Protein AF-A0A7X6PYM9-F1 (afdb_monomer_lite)

Secondary structure (DSSP, 8-state):
-------HHHHHHHHHHTS-TTSEEEEEEE--SSS---SHHHHHHHHHHHGGGTT--SEEEEETTEEEEEEEES-HHHHHHHHHHHHHHSTTGGGEEEEEEETTEEPPSGGGT-PPPBPTTTSSBHHHHHHTT-S-HHHHHHHHHHHHHHHHHT-HHHHHHHHHHHHHT-SS-TTS-BTTB-TT-SS--HHHHHHHHHHHHHHHHHGGGS-TTS-HHHHHHHHHHHHHHHHHHHHHHHTT--SSHHHHHHHHHHHHHHHH-TTS-HHHHHHHHHGGGGGGTTS---SHHHHHHHHH---HHHHHHHTTTHHHHTT-

Foldseek 3Di:
DPDPPDDPVVVVVVVLVVDALQWKKKKKAFQQDDQQQQALLRLLLVLVVCVVVLVDFPDWAADSSGIMTMHTDPDQVVQVVVLVCCLVPPLSSVRMDIWMDHSNHTDDPVVVVDDARAPLQPRHHNVVCVVVVVDDSVRSNVSSVVSLVVVQVVAVLSVLLSVQSNLQCDPPPCQPEHNHDRRVDPQDHPSLSSSLSVVCSVLLRCLLVQDLVDDLVVLLVVLVVSLVVSQVSSCVSSVRDDDQSLVSVLSSLQSSLCNNCVPDDQLVSLLSNLVVVVVVLPDDCPDPQSVCCVVPVRNPSSVCSNRSVVVVVVVD

Structure (mmCIF, N/CA/C/O backbone):
data_AF-A0A7X6PYM9-F1
#
_entry.id   AF-A0A7X6PYM9-F1
#
loop_
_atom_site.group_PDB
_atom_site.id
_atom_site.type_symbol
_atom_site.label_atom_id
_atom_site.label_alt_id
_atom_site.label_comp_id
_atom_site.label_asym_id
_atom_site.label_entity_id
_atom_site.label_seq_id
_atom_site.pdbx_PDB_ins_code
_atom_site.Cartn_x
_atom_site.Cartn_y
_atom_site.Cartn_z
_atom_site.occupancy
_atom_site.B_iso_o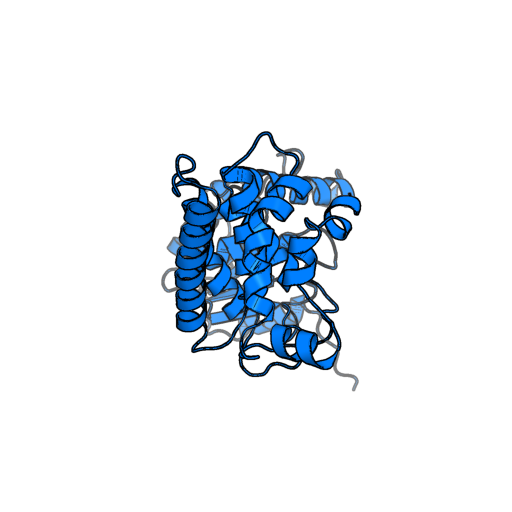r_equiv
_atom_site.auth_seq_id
_atom_site.auth_comp_id
_atom_site.auth_asym_id
_atom_site.auth_atom_id
_atom_site.pdbx_PDB_model_num
ATOM 1 N N . MET A 1 1 ? 34.180 -27.258 -10.290 1.00 35.69 1 MET A N 1
ATOM 2 C CA . MET A 1 1 ? 34.202 -25.857 -10.762 1.00 35.69 1 MET A CA 1
ATOM 3 C C . MET A 1 1 ? 33.189 -25.085 -9.935 1.00 35.69 1 MET A C 1
ATOM 5 O O . MET A 1 1 ? 32.054 -25.542 -9.889 1.00 35.69 1 MET A O 1
ATOM 9 N N . PRO A 1 2 ? 33.560 -24.006 -9.231 1.00 37.78 2 PRO A N 1
ATOM 10 C CA . PRO A 1 2 ? 32.578 -23.208 -8.512 1.00 37.78 2 PRO A CA 1
ATOM 11 C C . PRO A 1 2 ? 31.703 -22.499 -9.548 1.00 37.78 2 PRO A C 1
ATOM 13 O O . PRO A 1 2 ? 32.201 -21.732 -10.373 1.00 37.78 2 PRO A O 1
ATOM 16 N N . THR A 1 3 ? 30.413 -22.822 -9.559 1.00 40.94 3 THR A N 1
ATOM 17 C CA . THR A 1 3 ? 29.397 -22.188 -10.399 1.00 40.94 3 THR A CA 1
ATOM 18 C C . THR A 1 3 ? 29.446 -20.691 -10.122 1.00 40.94 3 THR A C 1
ATOM 20 O O . THR A 1 3 ? 29.180 -20.258 -9.003 1.00 40.94 3 THR A O 1
ATOM 23 N N . LYS A 1 4 ? 29.866 -19.898 -11.111 1.00 46.66 4 LYS A N 1
ATOM 24 C CA . LYS A 1 4 ? 29.944 -18.440 -11.001 1.00 46.66 4 LYS A CA 1
ATOM 25 C C . LYS A 1 4 ? 28.540 -17.943 -10.645 1.00 46.66 4 LYS A C 1
ATOM 27 O O . LYS A 1 4 ? 27.626 -18.068 -11.455 1.00 46.66 4 LYS A O 1
ATOM 32 N N . LEU A 1 5 ? 28.348 -17.493 -9.404 1.00 52.47 5 LEU A N 1
ATOM 33 C CA . LEU A 1 5 ? 27.055 -17.020 -8.923 1.00 52.47 5 LEU A CA 1
ATOM 34 C C . LEU A 1 5 ? 26.682 -15.799 -9.772 1.00 52.47 5 LEU A C 1
ATOM 36 O O . LEU A 1 5 ? 27.332 -14.761 -9.672 1.00 52.47 5 LEU A O 1
ATOM 40 N N . LEU A 1 6 ? 25.698 -15.950 -10.659 1.00 63.41 6 LEU A N 1
ATOM 41 C CA . LEU A 1 6 ? 25.228 -14.855 -11.504 1.00 63.41 6 LEU A CA 1
ATOM 42 C C . LEU A 1 6 ? 24.732 -13.708 -10.620 1.00 63.41 6 LEU A C 1
ATOM 44 O O . LEU A 1 6 ? 23.990 -13.935 -9.654 1.00 63.41 6 LEU A O 1
ATOM 48 N N . SER A 1 7 ? 25.107 -12.482 -10.972 1.00 76.00 7 SER A N 1
ATOM 49 C CA . SER A 1 7 ? 24.537 -11.276 -10.377 1.00 76.00 7 SER A CA 1
ATOM 50 C C . SER A 1 7 ? 23.022 -11.235 -10.604 1.00 76.00 7 SER A C 1
ATOM 52 O O . SER A 1 7 ? 22.498 -11.807 -11.561 1.00 76.00 7 SER A O 1
ATOM 54 N N . LEU A 1 8 ? 22.286 -10.526 -9.745 1.00 73.88 8 LEU A N 1
ATOM 55 C CA . LEU A 1 8 ? 20.832 -10.379 -9.898 1.00 73.88 8 LEU A CA 1
ATOM 56 C C . LEU A 1 8 ? 20.446 -9.755 -11.252 1.00 73.88 8 LEU A C 1
ATOM 58 O O . LEU A 1 8 ? 19.424 -10.122 -11.826 1.00 73.88 8 LEU A O 1
ATOM 62 N N . LYS A 1 9 ? 21.295 -8.872 -11.797 1.00 74.19 9 LYS A N 1
ATOM 63 C CA . LYS A 1 9 ? 21.109 -8.282 -13.131 1.00 74.19 9 LYS A CA 1
ATOM 64 C C . LYS A 1 9 ? 21.270 -9.311 -14.246 1.00 74.19 9 LYS A C 1
ATOM 66 O O . LYS A 1 9 ? 20.467 -9.321 -15.170 1.00 74.19 9 LYS A O 1
ATOM 71 N N . GLU A 1 10 ? 22.269 -10.188 -14.152 1.00 79.69 10 GLU A N 1
ATOM 72 C CA . GLU A 1 10 ? 22.442 -11.285 -15.112 1.00 79.69 10 GLU A CA 1
ATOM 73 C C . GLU A 1 10 ? 21.284 -12.281 -15.022 1.00 79.69 10 GLU A C 1
ATOM 75 O O . GLU A 1 10 ? 20.780 -12.714 -16.052 1.00 79.69 10 GLU A O 1
ATOM 80 N N . LYS A 1 11 ? 20.803 -12.601 -13.812 1.00 79.69 11 LYS A N 1
ATOM 81 C CA . LYS A 1 11 ? 19.614 -13.453 -13.636 1.00 79.69 11 LYS A CA 1
ATOM 82 C C . LYS A 1 11 ? 18.382 -12.846 -14.306 1.00 79.69 11 LYS A C 1
ATOM 84 O O . LYS A 1 11 ? 17.695 -13.559 -15.028 1.00 79.69 11 LYS A O 1
ATOM 89 N N . LEU A 1 12 ? 18.135 -11.547 -14.111 1.00 78.56 12 LEU A N 1
ATOM 90 C CA . LEU A 1 12 ? 17.045 -10.844 -14.790 1.00 78.56 12 LEU A CA 1
ATOM 91 C C . LEU A 1 12 ? 17.237 -10.861 -16.313 1.00 78.56 12 LEU A C 1
ATOM 93 O O . LEU A 1 12 ? 16.299 -11.166 -17.035 1.00 78.56 12 LEU A O 1
ATOM 97 N N . PHE A 1 13 ? 18.454 -10.623 -16.807 1.00 81.56 13 PHE A N 1
ATOM 98 C CA . PHE A 1 13 ? 18.761 -10.705 -18.237 1.00 81.56 13 PHE A CA 1
ATOM 99 C C . PHE A 1 13 ? 18.448 -12.089 -18.825 1.00 81.56 13 PHE A C 1
ATOM 101 O O . PHE A 1 13 ? 17.700 -12.186 -19.794 1.00 81.56 13 PHE A O 1
ATOM 108 N N . PHE A 1 14 ? 18.960 -13.168 -18.223 1.00 82.25 14 PHE A N 1
ATOM 109 C CA . PHE A 1 14 ? 18.671 -14.531 -18.684 1.00 82.25 14 PHE A CA 1
ATOM 110 C C . PHE A 1 14 ? 17.188 -14.871 -18.581 1.00 82.25 14 PHE A C 1
ATOM 112 O O . PHE A 1 14 ? 16.666 -15.606 -19.415 1.00 82.25 14 PHE A O 1
ATOM 119 N N . LYS A 1 15 ? 16.497 -14.316 -17.585 1.00 82.50 15 LYS A N 1
ATOM 120 C CA . LYS A 1 15 ? 15.058 -14.480 -17.446 1.00 82.50 15 LYS A CA 1
ATOM 121 C C . LYS A 1 15 ? 14.303 -13.826 -18.602 1.00 82.50 15 LYS A C 1
ATOM 123 O O . LYS A 1 15 ? 13.438 -14.472 -19.176 1.00 82.50 15 LYS A O 1
ATOM 128 N N . ILE A 1 16 ? 14.669 -12.609 -18.997 1.00 80.81 16 ILE A N 1
ATOM 129 C CA . ILE A 1 16 ? 14.093 -11.931 -20.172 1.00 80.81 16 ILE A CA 1
ATOM 130 C C . ILE A 1 16 ? 14.329 -12.762 -21.436 1.00 80.81 16 ILE A C 1
ATOM 132 O O . ILE A 1 16 ? 13.402 -12.991 -22.201 1.00 80.81 16 ILE A O 1
ATOM 136 N N . GLN A 1 17 ? 15.545 -13.286 -21.606 1.00 81.25 17 GLN A N 1
ATOM 137 C CA . GLN A 1 17 ? 15.910 -14.149 -22.736 1.00 81.25 17 GLN A CA 1
ATOM 138 C C . GLN A 1 17 ? 15.198 -15.515 -22.729 1.00 81.25 17 GLN A C 1
ATOM 140 O O . GLN A 1 17 ? 15.204 -16.205 -23.742 1.00 81.25 17 GLN A O 1
ATOM 145 N N . SER A 1 18 ? 14.603 -15.933 -21.604 1.00 84.62 18 SER A N 1
ATOM 146 C CA . SER A 1 18 ? 13.845 -17.191 -21.531 1.00 84.62 18 SER A CA 1
ATOM 147 C C . SER A 1 18 ? 12.441 -17.093 -22.135 1.00 84.62 18 SER A C 1
ATOM 149 O O . SER A 1 18 ? 11.823 -18.124 -22.398 1.00 84.62 18 SER A O 1
ATOM 151 N N . TYR A 1 19 ? 11.940 -15.876 -22.363 1.00 83.38 19 TYR A N 1
ATOM 152 C CA . TYR A 1 19 ? 10.666 -15.659 -23.036 1.00 83.38 19 TYR A CA 1
ATOM 153 C C . TYR A 1 19 ? 10.827 -15.794 -24.562 1.00 83.38 19 TYR A C 1
ATOM 155 O O . TYR A 1 19 ? 11.873 -15.428 -25.102 1.00 83.38 19 TYR A O 1
ATOM 163 N N . PRO A 1 20 ? 9.811 -16.309 -25.278 1.00 79.75 20 PRO A N 1
ATOM 164 C CA . PRO A 1 20 ? 9.863 -16.478 -26.728 1.00 79.75 20 PRO A CA 1
ATOM 165 C C . PRO A 1 20 ? 10.208 -15.188 -27.491 1.00 79.75 20 PRO A C 1
ATOM 167 O O . PRO A 1 20 ? 9.578 -14.151 -27.294 1.00 79.75 20 PRO A O 1
ATOM 170 N N . GLU A 1 21 ? 11.143 -15.270 -28.445 1.00 76.06 21 GLU A N 1
ATOM 171 C CA . GLU A 1 21 ? 11.565 -14.133 -29.285 1.00 76.06 21 GLU A CA 1
ATOM 172 C C . GLU A 1 21 ? 10.451 -13.549 -30.166 1.00 76.06 21 GLU A C 1
ATOM 174 O O . GLU A 1 21 ? 10.642 -12.518 -30.794 1.00 76.06 21 GLU A O 1
ATOM 179 N N . ASN A 1 22 ? 9.295 -14.193 -30.285 1.00 79.06 22 ASN A N 1
ATOM 180 C CA . ASN A 1 22 ? 8.159 -13.667 -31.042 1.00 79.06 22 ASN A CA 1
ATOM 181 C C . ASN A 1 22 ? 7.153 -12.901 -30.172 1.00 79.06 22 ASN A C 1
ATOM 183 O O . ASN A 1 22 ? 6.168 -12.402 -30.712 1.00 79.06 22 ASN A O 1
ATOM 187 N N . GLN A 1 23 ? 7.380 -12.818 -28.860 1.00 84.56 23 GLN A N 1
ATOM 188 C CA . GLN A 1 23 ? 6.499 -12.133 -27.922 1.00 84.56 23 GLN A CA 1
ATOM 189 C C . GLN A 1 23 ? 7.069 -10.778 -27.504 1.00 84.56 23 GLN A C 1
ATOM 191 O O . GLN A 1 23 ? 8.286 -10.577 -27.448 1.00 84.56 23 GLN A O 1
ATOM 196 N N . ALA A 1 24 ? 6.168 -9.848 -27.200 1.00 92.38 24 ALA A N 1
ATOM 197 C CA . ALA A 1 24 ? 6.526 -8.572 -26.616 1.00 92.38 24 ALA A CA 1
ATOM 198 C C . ALA A 1 24 ? 6.428 -8.637 -25.090 1.00 92.38 24 ALA A C 1
ATOM 200 O O . ALA A 1 24 ? 5.547 -9.289 -24.524 1.00 92.38 24 ALA A O 1
ATOM 201 N N . LEU A 1 25 ? 7.359 -7.964 -24.420 1.00 94.44 25 LEU A N 1
ATOM 202 C CA . LEU A 1 25 ? 7.499 -8.002 -22.966 1.00 94.44 25 LEU A CA 1
ATOM 203 C C . LEU A 1 25 ? 7.508 -6.590 -22.417 1.00 94.44 25 LEU A C 1
ATOM 205 O O . LEU A 1 25 ? 8.290 -5.762 -22.873 1.00 94.44 25 LEU A O 1
ATOM 209 N N . LEU A 1 26 ? 6.705 -6.343 -21.393 1.00 95.19 26 LEU A N 1
ATOM 210 C CA . LEU A 1 26 ? 6.807 -5.172 -20.541 1.00 95.19 26 LEU A CA 1
ATOM 211 C C . LEU A 1 26 ? 7.512 -5.566 -19.246 1.00 95.19 26 LEU A C 1
ATOM 213 O O . LEU A 1 26 ? 7.163 -6.557 -18.603 1.00 95.19 26 LEU A O 1
ATOM 217 N N . ILE A 1 27 ? 8.488 -4.762 -18.849 1.00 94.38 27 ILE A N 1
ATOM 218 C CA . ILE A 1 27 ? 9.227 -4.919 -17.604 1.00 94.38 27 ILE A CA 1
ATOM 219 C C . ILE A 1 27 ? 9.138 -3.610 -16.853 1.00 94.38 27 ILE A C 1
ATOM 221 O O . ILE A 1 27 ? 9.451 -2.551 -17.389 1.00 94.38 27 ILE A O 1
ATOM 225 N N . VAL A 1 28 ? 8.733 -3.691 -15.595 1.00 95.62 28 VAL A N 1
ATOM 226 C CA . VAL A 1 28 ? 8.708 -2.546 -14.697 1.00 95.62 28 VAL A CA 1
ATOM 227 C C . VAL A 1 28 ? 9.612 -2.807 -13.504 1.00 95.62 28 VAL A C 1
ATOM 229 O O . VAL A 1 28 ? 9.556 -3.865 -12.876 1.00 95.62 28 VAL A O 1
ATOM 232 N N . SER A 1 29 ? 10.436 -1.823 -13.166 1.00 94.69 29 SER A N 1
ATOM 233 C CA . SER A 1 29 ? 11.204 -1.805 -11.925 1.00 94.69 29 SER A CA 1
ATOM 234 C C . SER A 1 29 ? 11.186 -0.416 -11.299 1.00 94.69 29 SER A C 1
ATOM 236 O O . SER A 1 29 ? 10.832 0.573 -11.941 1.00 94.69 29 SER A O 1
ATOM 238 N N . VAL A 1 30 ? 11.545 -0.324 -10.021 1.00 94.94 30 VAL A N 1
ATOM 239 C CA . VAL A 1 30 ? 11.599 0.962 -9.318 1.00 94.94 30 VAL A CA 1
ATOM 240 C C . VAL A 1 30 ? 13.010 1.529 -9.378 1.00 94.94 30 VAL A C 1
ATOM 242 O O . VAL A 1 30 ? 13.988 0.899 -8.961 1.00 94.94 30 VAL A O 1
ATOM 245 N N . ASN A 1 31 ? 13.125 2.772 -9.835 1.00 90.62 31 ASN A N 1
ATOM 246 C CA . ASN A 1 31 ? 14.382 3.503 -9.915 1.00 90.62 31 ASN A CA 1
ATOM 247 C C . ASN A 1 31 ? 14.775 4.114 -8.555 1.00 90.62 31 ASN A C 1
ATOM 249 O O . ASN A 1 31 ? 15.039 5.311 -8.435 1.00 90.62 31 ASN A O 1
ATOM 253 N N . TYR A 1 32 ? 14.789 3.289 -7.506 1.00 91.75 32 TYR A N 1
ATOM 254 C CA . TYR A 1 32 ? 15.233 3.704 -6.178 1.00 91.75 32 TYR A CA 1
ATOM 255 C C . TYR A 1 32 ? 16.767 3.869 -6.161 1.00 91.75 32 TYR A C 1
ATOM 257 O O . TYR A 1 32 ? 17.476 3.021 -6.724 1.00 91.75 32 TYR A O 1
ATOM 265 N N . PRO A 1 33 ? 17.314 4.940 -5.552 1.00 86.38 33 PRO A N 1
ATOM 266 C CA . PRO A 1 33 ? 18.757 5.144 -5.493 1.00 86.38 33 PRO A CA 1
ATOM 267 C C . PRO A 1 33 ? 19.442 4.088 -4.611 1.00 86.38 33 PRO A C 1
ATOM 269 O O . PRO A 1 33 ? 18.924 3.692 -3.571 1.00 86.38 33 PRO A O 1
ATOM 272 N N . GLY A 1 34 ? 20.670 3.699 -4.967 1.00 82.38 34 GLY A N 1
ATOM 273 C CA . GLY A 1 34 ? 21.519 2.822 -4.145 1.00 82.38 34 GLY A CA 1
ATOM 274 C C . GLY A 1 34 ? 21.432 1.333 -4.482 1.00 82.38 34 GLY A C 1
ATOM 275 O O . GLY A 1 34 ? 20.851 0.936 -5.491 1.00 82.38 34 GLY A O 1
ATOM 276 N N . ALA A 1 35 ? 22.092 0.518 -3.651 1.00 78.69 35 ALA A N 1
ATOM 277 C CA . ALA A 1 35 ? 22.236 -0.924 -3.864 1.00 78.69 35 ALA A CA 1
ATOM 278 C C . ALA A 1 35 ? 21.071 -1.744 -3.288 1.00 78.69 35 ALA A C 1
ATOM 280 O O . ALA A 1 35 ? 20.687 -2.735 -3.895 1.00 78.69 35 ALA A O 1
ATOM 281 N N . GLN A 1 36 ? 20.497 -1.321 -2.155 1.00 85.19 36 GLN A N 1
ATOM 282 C CA . GLN A 1 36 ? 19.347 -1.972 -1.525 1.00 85.19 36 GLN A CA 1
ATOM 283 C C . GLN A 1 36 ? 18.067 -1.242 -1.926 1.00 85.19 36 GLN A C 1
ATOM 285 O O . GLN A 1 36 ? 17.624 -0.293 -1.272 1.00 85.19 36 GLN A O 1
ATOM 290 N N . LYS A 1 37 ? 17.501 -1.662 -3.052 1.00 91.19 37 LYS A N 1
ATOM 291 C CA . LYS A 1 37 ? 16.346 -0.998 -3.654 1.00 91.19 37 LYS A CA 1
ATOM 292 C C . LYS A 1 37 ? 15.009 -1.521 -3.150 1.00 91.19 37 LYS A C 1
ATOM 294 O O . LYS A 1 37 ? 14.012 -0.866 -3.403 1.00 91.19 37 LYS A O 1
ATOM 299 N N . LEU A 1 38 ? 14.982 -2.654 -2.445 1.00 93.44 38 LEU A N 1
ATOM 300 C CA . LEU A 1 38 ? 13.774 -3.178 -1.809 1.00 93.44 38 LEU A CA 1
ATOM 301 C C . LEU A 1 38 ? 13.589 -2.570 -0.419 1.00 93.44 38 LEU A C 1
ATOM 303 O O . LEU A 1 38 ? 14.343 -2.852 0.510 1.00 93.44 38 LEU A O 1
ATOM 307 N N . ASN A 1 39 ? 12.573 -1.727 -0.307 1.00 94.25 39 ASN A N 1
ATOM 308 C CA . ASN A 1 39 ? 12.110 -1.078 0.917 1.00 94.25 39 ASN A CA 1
ATOM 309 C C . ASN A 1 39 ? 10.640 -0.649 0.748 1.00 94.25 39 ASN A C 1
ATOM 311 O O . ASN A 1 39 ? 10.107 -0.695 -0.364 1.00 94.25 39 ASN A O 1
ATOM 315 N N . GLY A 1 40 ? 9.996 -0.183 1.818 1.00 96.00 40 GLY A N 1
ATOM 316 C CA . GLY A 1 40 ? 8.584 0.207 1.777 1.00 96.00 40 GLY A CA 1
ATOM 317 C C . GLY A 1 40 ? 8.239 1.306 0.768 1.00 96.00 40 GLY A C 1
ATOM 318 O O . GLY A 1 40 ? 7.214 1.207 0.099 1.00 96.00 40 GLY A O 1
ATOM 319 N N . LEU A 1 41 ? 9.122 2.288 0.546 1.00 97.00 41 LEU A N 1
ATOM 320 C CA . LEU A 1 41 ? 8.894 3.341 -0.455 1.00 97.00 41 LEU A CA 1
ATOM 321 C C . LEU A 1 41 ? 8.895 2.766 -1.872 1.00 97.00 41 LEU A C 1
ATOM 323 O O . LEU A 1 41 ? 8.010 3.066 -2.670 1.00 97.00 41 LEU A O 1
ATOM 327 N N . SER A 1 42 ? 9.878 1.917 -2.179 1.00 97.06 42 SER A N 1
ATOM 328 C CA . SER A 1 42 ? 9.945 1.245 -3.477 1.00 97.06 42 SER A CA 1
ATOM 329 C C . SER A 1 42 ? 8.753 0.312 -3.694 1.00 97.06 42 SER A C 1
ATOM 331 O O . SER A 1 42 ? 8.178 0.294 -4.779 1.00 97.06 42 SER A O 1
ATOM 333 N N . LEU A 1 43 ? 8.332 -0.412 -2.651 1.00 97.88 43 LEU A N 1
ATOM 334 C CA . LEU A 1 43 ? 7.181 -1.300 -2.710 1.00 97.88 43 LEU A CA 1
ATOM 335 C C . LEU A 1 43 ? 5.903 -0.506 -2.968 1.00 97.88 43 LEU A C 1
ATOM 337 O O . LEU A 1 43 ? 5.100 -0.928 -3.789 1.00 97.88 43 LEU A O 1
ATOM 341 N N . PHE A 1 44 ? 5.745 0.657 -2.335 1.00 98.38 44 PHE A N 1
ATOM 342 C CA . PHE A 1 44 ? 4.595 1.531 -2.545 1.00 98.38 44 PHE A CA 1
ATOM 343 C C . PHE A 1 44 ? 4.542 2.108 -3.964 1.00 98.38 44 PHE A C 1
ATOM 345 O O . PHE A 1 44 ? 3.495 2.068 -4.605 1.00 98.38 44 PHE A O 1
ATOM 352 N N . VAL A 1 45 ? 5.673 2.576 -4.501 1.00 98.25 45 VAL A N 1
ATOM 353 C CA . VAL A 1 45 ? 5.747 3.044 -5.897 1.00 98.25 45 VAL A CA 1
ATOM 354 C C . VAL A 1 45 ? 5.387 1.924 -6.876 1.00 98.25 45 VAL A C 1
ATOM 356 O O . VAL A 1 45 ? 4.645 2.150 -7.831 1.00 98.25 45 VAL A O 1
ATOM 359 N N . PHE A 1 46 ? 5.880 0.709 -6.631 1.00 98.31 46 PHE A N 1
ATOM 360 C CA . PHE A 1 46 ? 5.548 -0.454 -7.449 1.00 98.31 46 PHE A CA 1
ATOM 361 C C . PHE A 1 46 ? 4.080 -0.868 -7.317 1.00 98.31 46 PHE A C 1
ATOM 363 O O . PHE A 1 46 ? 3.430 -1.131 -8.323 1.00 98.31 46 PHE A O 1
ATOM 370 N N . TYR A 1 47 ? 3.544 -0.873 -6.096 1.00 98.25 47 TYR A N 1
ATOM 371 C CA . TYR A 1 47 ? 2.133 -1.117 -5.797 1.00 98.25 47 TYR A CA 1
ATOM 372 C C . TYR A 1 47 ? 1.222 -0.180 -6.599 1.00 98.25 47 TYR A C 1
ATOM 374 O O . TYR A 1 47 ? 0.300 -0.654 -7.260 1.00 98.25 47 TYR A O 1
ATOM 382 N N . GLU A 1 48 ? 1.524 1.122 -6.629 1.00 97.75 48 GLU A N 1
ATOM 383 C CA . GLU A 1 48 ? 0.743 2.091 -7.407 1.00 97.75 48 GLU A CA 1
ATOM 384 C C . GLU A 1 48 ? 0.765 1.787 -8.912 1.00 97.75 48 GLU A C 1
ATOM 386 O O . GLU A 1 48 ? -0.237 1.985 -9.598 1.00 97.75 48 GLU A O 1
ATOM 391 N N . TYR A 1 49 ? 1.872 1.247 -9.429 1.00 97.56 49 TYR A N 1
ATOM 392 C CA . TYR A 1 49 ? 1.933 0.791 -10.815 1.00 97.56 49 TYR A CA 1
ATOM 393 C C . TYR A 1 49 ? 1.144 -0.503 -11.051 1.00 97.56 49 TYR A C 1
ATOM 395 O O . TYR A 1 49 ? 0.420 -0.598 -12.040 1.00 97.56 49 TYR A O 1
ATOM 403 N N . LEU A 1 50 ? 1.229 -1.489 -10.150 1.00 97.38 50 LEU A N 1
ATOM 404 C CA . LEU A 1 50 ? 0.530 -2.776 -10.289 1.00 97.38 50 LEU A CA 1
ATOM 405 C C . LEU A 1 50 ? -0.989 -2.623 -10.440 1.00 97.38 50 LEU A C 1
ATOM 407 O O . LEU A 1 50 ? -1.613 -3.425 -11.138 1.00 97.38 50 LEU A O 1
ATOM 411 N N . LYS A 1 51 ? -1.573 -1.576 -9.849 1.00 95.56 51 LYS A N 1
ATOM 412 C CA . LYS A 1 51 ? -2.995 -1.234 -9.993 1.00 95.56 51 LYS A CA 1
ATOM 413 C C . LYS A 1 51 ? -3.426 -1.054 -11.449 1.00 95.56 51 LYS A C 1
ATOM 415 O O . LYS A 1 51 ? -4.540 -1.423 -11.801 1.00 95.56 51 LYS A O 1
ATOM 420 N N . THR A 1 52 ? -2.542 -0.545 -12.312 1.00 93.06 52 THR A N 1
ATOM 421 C CA . THR A 1 52 ? -2.833 -0.368 -13.751 1.00 93.06 52 THR A CA 1
ATOM 422 C C . THR A 1 52 ? -3.092 -1.688 -14.476 1.00 93.06 52 THR A C 1
ATOM 424 O O . THR A 1 52 ? -3.770 -1.705 -15.499 1.00 93.06 52 THR A O 1
ATOM 427 N N . PHE A 1 53 ? -2.609 -2.798 -13.914 1.00 91.56 53 PHE A N 1
ATOM 428 C CA . PHE A 1 53 ? -2.794 -4.147 -14.434 1.00 91.56 53 PHE A CA 1
ATOM 429 C C . PHE A 1 53 ? -3.703 -5.007 -13.553 1.00 91.56 53 PHE A C 1
ATOM 431 O O . PHE A 1 53 ? -3.709 -6.224 -13.729 1.00 91.56 53 PHE A O 1
ATOM 438 N N . ASP A 1 54 ? -4.441 -4.431 -12.593 1.00 93.81 54 ASP A N 1
ATOM 439 C CA . ASP A 1 54 ? -5.242 -5.205 -11.624 1.00 93.81 54 ASP A CA 1
ATOM 440 C C . ASP A 1 54 ? -4.393 -6.307 -10.948 1.00 93.81 54 ASP A C 1
ATOM 442 O O . ASP A 1 54 ? -4.811 -7.452 -10.776 1.00 93.81 54 ASP A O 1
ATOM 446 N N . PHE A 1 55 ? -3.128 -5.976 -10.650 1.00 94.06 55 PHE A N 1
ATOM 447 C CA . PHE A 1 55 ? -2.127 -6.884 -10.077 1.00 94.06 55 PHE A CA 1
ATOM 448 C C . PHE A 1 55 ? -1.808 -8.130 -10.931 1.00 94.06 55 PHE A C 1
ATOM 450 O O . PHE A 1 55 ? -1.130 -9.043 -10.459 1.00 94.06 55 PHE A O 1
ATOM 457 N N . LYS A 1 56 ? -2.242 -8.171 -12.198 1.00 92.69 56 LYS A N 1
ATOM 458 C CA . LYS A 1 56 ? -1.998 -9.273 -13.141 1.00 92.69 56 LYS A CA 1
ATOM 459 C C . LYS A 1 56 ? -0.709 -9.043 -13.923 1.00 92.69 56 LYS A C 1
ATOM 461 O O . LYS A 1 56 ? -0.724 -8.532 -15.047 1.00 92.69 56 LYS A O 1
ATOM 466 N N . MET A 1 57 ? 0.396 -9.470 -13.332 1.00 94.25 57 MET A N 1
ATOM 467 C CA . MET A 1 57 ? 1.683 -9.647 -14.007 1.00 94.25 57 MET A CA 1
ATOM 468 C C . MET A 1 57 ? 1.938 -11.142 -14.213 1.00 94.25 57 MET A C 1
ATOM 470 O O . MET A 1 57 ? 1.499 -11.947 -13.393 1.00 94.25 57 MET A O 1
ATOM 474 N N . ASP A 1 58 ? 2.648 -11.509 -15.277 1.00 93.81 58 ASP A N 1
ATOM 475 C CA . ASP A 1 58 ? 3.065 -12.901 -15.493 1.00 93.81 58 ASP A CA 1
ATOM 476 C C . ASP A 1 58 ? 4.085 -13.332 -14.435 1.00 93.81 58 ASP A C 1
ATOM 478 O O . ASP A 1 58 ? 4.099 -14.480 -13.995 1.00 93.81 58 ASP A O 1
ATOM 482 N N . GLU A 1 59 ? 4.902 -12.385 -13.968 1.00 93.38 59 GLU A N 1
ATOM 483 C CA . GLU A 1 59 ? 5.838 -12.625 -12.881 1.00 93.38 59 GLU A CA 1
ATOM 484 C C . GLU A 1 59 ? 6.098 -11.370 -12.057 1.00 93.38 59 GLU A C 1
ATOM 486 O O . GLU A 1 59 ? 6.233 -10.265 -12.587 1.00 93.38 59 GLU A O 1
ATOM 491 N N . ILE A 1 60 ? 6.209 -11.556 -10.742 1.00 94.94 60 ILE A N 1
ATOM 492 C CA . ILE A 1 60 ? 6.622 -10.518 -9.802 1.00 94.94 60 ILE A CA 1
ATOM 493 C C . ILE A 1 60 ? 7.755 -11.074 -8.950 1.00 94.94 60 ILE A C 1
ATOM 495 O O . ILE A 1 60 ? 7.646 -12.152 -8.368 1.00 94.94 60 ILE A O 1
ATOM 499 N N . MET A 1 61 ? 8.846 -10.322 -8.870 1.00 93.00 61 MET A N 1
ATOM 500 C CA . MET A 1 61 ? 10.027 -10.676 -8.097 1.00 93.00 61 MET A CA 1
ATOM 501 C C . MET A 1 61 ? 10.360 -9.559 -7.117 1.00 93.00 61 MET A C 1
ATOM 503 O O . MET A 1 61 ? 10.348 -8.382 -7.471 1.00 93.00 61 MET A O 1
ATOM 507 N N . PHE A 1 62 ? 10.753 -9.942 -5.908 1.00 93.62 62 PHE A N 1
ATOM 508 C CA . PHE A 1 62 ? 11.276 -9.031 -4.897 1.00 93.62 62 PHE A CA 1
ATOM 509 C C . PHE A 1 62 ? 12.682 -9.486 -4.521 1.00 93.62 62 PHE A C 1
ATOM 511 O O . PHE A 1 62 ? 12.884 -10.610 -4.065 1.00 93.62 62 PHE A O 1
ATOM 518 N N . ASN A 1 63 ? 13.678 -8.639 -4.765 1.00 89.44 63 ASN A N 1
ATOM 519 C CA . ASN A 1 63 ? 15.076 -8.932 -4.449 1.00 89.44 63 ASN A CA 1
ATOM 520 C C . ASN A 1 63 ? 15.838 -7.632 -4.150 1.00 89.44 63 ASN A C 1
ATOM 522 O O . ASN A 1 63 ? 15.239 -6.566 -4.077 1.00 89.44 63 ASN A O 1
ATOM 526 N N . GLU A 1 64 ? 17.158 -7.685 -3.978 1.00 85.88 64 GLU A N 1
ATOM 527 C CA . GLU A 1 64 ? 17.966 -6.500 -3.642 1.00 85.88 64 GLU A CA 1
ATOM 528 C C . GLU A 1 64 ? 17.874 -5.373 -4.691 1.00 85.88 64 GLU A C 1
ATOM 530 O O . GLU A 1 64 ? 18.023 -4.202 -4.340 1.00 85.88 64 GLU A O 1
ATOM 535 N N . LEU A 1 65 ? 17.550 -5.695 -5.953 1.00 85.75 65 LEU A N 1
ATOM 536 C CA . LEU A 1 65 ? 17.281 -4.719 -7.019 1.00 85.75 65 LEU A CA 1
ATOM 537 C C . LEU A 1 65 ? 15.909 -4.040 -6.899 1.00 85.75 65 LEU A C 1
ATOM 539 O O . LEU A 1 65 ? 15.613 -3.144 -7.689 1.00 85.75 65 LEU A O 1
ATOM 543 N N . GLY A 1 66 ? 15.118 -4.396 -5.888 1.00 92.31 66 GLY A N 1
ATOM 544 C CA . GLY A 1 66 ? 13.781 -3.872 -5.657 1.00 92.31 66 GLY A CA 1
ATOM 545 C C . GLY A 1 66 ? 12.692 -4.799 -6.194 1.00 92.31 66 GLY A C 1
ATOM 546 O O . GLY A 1 66 ? 12.968 -5.941 -6.580 1.00 92.31 66 GLY A O 1
ATOM 547 N N . PRO A 1 67 ? 11.440 -4.324 -6.187 1.00 95.50 67 PRO A N 1
ATOM 548 C CA . PRO A 1 67 ? 10.347 -5.008 -6.855 1.00 95.50 67 PRO A CA 1
ATOM 549 C C . PRO A 1 67 ? 10.485 -4.902 -8.382 1.00 95.50 67 PRO A C 1
ATOM 551 O O . PRO A 1 67 ? 10.783 -3.831 -8.922 1.00 95.50 67 PRO A O 1
ATOM 554 N N . VAL A 1 68 ? 10.260 -6.020 -9.069 1.00 95.31 68 VAL A N 1
ATOM 555 C CA . VAL A 1 68 ? 10.282 -6.133 -10.532 1.00 95.31 68 VAL A CA 1
ATOM 556 C C . VAL A 1 68 ? 9.038 -6.883 -10.989 1.00 95.31 68 VAL A C 1
ATOM 558 O O . VAL A 1 68 ? 8.719 -7.934 -10.436 1.00 95.31 68 VAL A O 1
ATOM 561 N N . GLY A 1 69 ? 8.356 -6.359 -12.004 1.00 95.44 69 GLY A N 1
ATOM 562 C CA . GLY A 1 69 ? 7.225 -7.011 -12.663 1.00 95.44 69 GLY A CA 1
ATOM 563 C C . GLY A 1 69 ? 7.542 -7.287 -14.126 1.00 95.44 69 GLY A C 1
ATOM 564 O O . GLY A 1 69 ? 8.128 -6.433 -14.792 1.00 95.44 69 GLY A O 1
ATOM 565 N N . ILE A 1 70 ? 7.158 -8.464 -14.614 1.00 94.50 70 ILE A N 1
ATOM 566 C CA . ILE A 1 70 ? 7.259 -8.854 -16.023 1.00 94.50 70 ILE A CA 1
ATOM 567 C C . ILE A 1 70 ? 5.862 -9.210 -16.518 1.00 94.50 70 ILE A C 1
ATOM 569 O O . ILE A 1 70 ? 5.117 -9.920 -15.836 1.00 94.50 70 ILE A O 1
ATOM 573 N N . LYS A 1 71 ? 5.519 -8.714 -17.705 1.00 94.44 71 LYS A N 1
ATOM 574 C CA . LYS A 1 71 ? 4.248 -8.995 -18.359 1.00 94.44 71 LYS A CA 1
ATOM 575 C C . LYS A 1 71 ? 4.427 -9.237 -19.852 1.00 94.44 71 LYS A C 1
ATOM 577 O O . LYS A 1 71 ? 5.103 -8.461 -20.523 1.00 94.44 71 LYS A O 1
ATOM 582 N N . LEU A 1 72 ? 3.783 -10.272 -20.373 1.00 93.44 72 LEU A N 1
ATOM 583 C CA . LEU A 1 72 ? 3.589 -10.475 -21.801 1.00 93.44 72 LEU A CA 1
ATOM 584 C C . LEU A 1 72 ? 2.527 -9.503 -22.317 1.00 93.44 72 LEU A C 1
ATOM 586 O O . LEU A 1 72 ? 1.451 -9.363 -21.731 1.00 93.44 72 LEU A O 1
ATOM 590 N N . VAL A 1 73 ? 2.846 -8.816 -23.408 1.00 92.75 73 VAL A N 1
ATOM 591 C CA . VAL A 1 73 ? 1.951 -7.841 -24.037 1.00 92.75 73 VAL A CA 1
ATOM 592 C C . VAL A 1 73 ? 1.743 -8.184 -25.504 1.00 92.75 73 VAL A C 1
ATOM 594 O O . VAL A 1 73 ? 2.641 -8.705 -26.163 1.00 92.75 73 VAL A O 1
ATOM 597 N N . ASP A 1 74 ? 0.552 -7.885 -26.015 1.00 91.44 74 ASP A N 1
ATOM 598 C CA . ASP A 1 74 ? 0.193 -8.201 -27.401 1.00 91.44 74 ASP A CA 1
ATOM 599 C C . ASP A 1 74 ? 0.761 -7.172 -28.393 1.00 91.44 74 ASP A C 1
ATOM 601 O O . ASP A 1 74 ? 1.180 -7.528 -29.493 1.00 91.44 74 ASP A O 1
ATOM 605 N N . ASP A 1 75 ? 0.810 -5.893 -28.001 1.00 92.81 75 ASP A N 1
ATOM 606 C CA . ASP A 1 75 ? 1.311 -4.788 -28.826 1.00 92.81 75 ASP A CA 1
ATOM 607 C C . ASP A 1 75 ? 2.421 -4.022 -28.094 1.00 92.81 75 ASP A C 1
ATOM 609 O O . ASP A 1 75 ? 2.174 -3.165 -27.241 1.00 92.81 75 ASP A O 1
ATOM 613 N N . ALA A 1 76 ? 3.668 -4.305 -28.477 1.00 93.19 76 ALA A N 1
ATOM 614 C CA . ALA A 1 76 ? 4.850 -3.665 -27.910 1.00 93.19 76 ALA A CA 1
ATOM 615 C C . ALA A 1 76 ? 4.837 -2.135 -28.062 1.00 93.19 76 ALA A C 1
ATOM 617 O O . ALA A 1 76 ? 5.248 -1.407 -27.157 1.00 93.19 76 ALA A O 1
ATOM 618 N N . TYR A 1 77 ? 4.379 -1.623 -29.206 1.00 92.94 77 TYR A N 1
ATOM 619 C CA . TYR A 1 77 ? 4.412 -0.192 -29.491 1.00 92.94 77 TYR A CA 1
ATOM 620 C C . TYR A 1 77 ? 3.344 0.543 -28.692 1.00 92.94 77 TYR A C 1
ATOM 622 O O . TYR A 1 77 ? 3.628 1.613 -28.146 1.00 92.94 77 TYR A O 1
ATOM 630 N N . GLN A 1 78 ? 2.143 -0.024 -28.591 1.00 93.62 78 GLN A N 1
ATOM 631 C CA . GLN A 1 78 ? 1.087 0.525 -27.749 1.00 93.62 78 GLN A CA 1
ATOM 632 C C . GLN A 1 78 ? 1.486 0.489 -26.270 1.00 93.62 78 GLN A C 1
ATOM 634 O O . GLN A 1 78 ? 1.452 1.530 -25.610 1.00 93.62 78 GLN A O 1
ATOM 639 N N . SER A 1 79 ? 1.986 -0.646 -25.771 1.00 94.12 79 SER A N 1
ATOM 640 C CA . SER A 1 79 ? 2.481 -0.744 -24.393 1.00 94.12 79 SER A CA 1
ATOM 641 C C . SER A 1 79 ? 3.635 0.223 -24.120 1.00 94.12 79 SER A C 1
ATOM 643 O O . SER A 1 79 ? 3.711 0.797 -23.034 1.00 94.12 79 SER A O 1
ATOM 645 N N . LYS A 1 80 ? 4.513 0.486 -25.100 1.00 94.06 80 LYS A N 1
ATOM 646 C CA . LYS A 1 80 ? 5.576 1.490 -24.940 1.00 94.06 80 LYS A CA 1
ATOM 647 C C . LYS A 1 80 ? 5.020 2.911 -24.842 1.00 94.06 80 LYS A C 1
ATOM 649 O O . LYS A 1 80 ? 5.535 3.696 -24.044 1.00 94.06 80 LYS A O 1
ATOM 654 N N . ARG A 1 81 ? 3.969 3.256 -25.597 1.00 93.06 81 ARG A N 1
ATOM 655 C CA . ARG A 1 81 ? 3.287 4.559 -25.462 1.00 93.06 81 ARG A CA 1
ATOM 656 C C . ARG A 1 81 ? 2.658 4.714 -24.080 1.00 93.06 81 ARG A C 1
ATOM 658 O O . ARG A 1 81 ? 2.820 5.765 -23.466 1.00 93.06 81 ARG A O 1
ATOM 665 N N . GLU A 1 82 ? 1.989 3.679 -23.583 1.00 93.62 82 GLU A N 1
ATOM 666 C CA . GLU A 1 82 ? 1.369 3.673 -22.251 1.00 93.62 82 GLU A CA 1
ATOM 667 C C . GLU A 1 82 ? 2.412 3.788 -21.136 1.00 93.62 82 GLU A C 1
ATOM 669 O O . GLU A 1 82 ? 2.256 4.608 -20.232 1.00 93.62 82 GLU A O 1
ATOM 674 N N . ALA A 1 83 ? 3.522 3.055 -21.250 1.00 93.62 83 ALA A N 1
ATOM 675 C CA . ALA A 1 83 ? 4.668 3.163 -20.351 1.00 93.62 83 ALA A CA 1
ATOM 676 C C . ALA A 1 83 ? 5.216 4.600 -20.295 1.00 93.62 83 ALA A C 1
ATOM 678 O O . ALA A 1 83 ? 5.363 5.180 -19.219 1.00 93.62 83 ALA A O 1
ATOM 679 N N . ILE A 1 84 ? 5.456 5.213 -21.459 1.00 91.88 84 ILE A N 1
ATOM 680 C CA . ILE A 1 84 ? 5.926 6.601 -21.561 1.00 91.88 84 ILE A CA 1
ATOM 681 C C . ILE A 1 84 ? 4.911 7.576 -20.951 1.00 91.88 84 ILE A C 1
ATOM 683 O O . ILE A 1 84 ? 5.305 8.516 -20.255 1.00 91.88 84 ILE A O 1
ATOM 687 N N . ALA A 1 85 ? 3.618 7.377 -21.216 1.00 92.25 85 ALA A N 1
ATOM 688 C CA . ALA A 1 85 ? 2.555 8.210 -20.669 1.00 92.25 85 ALA A CA 1
ATOM 689 C C . ALA A 1 85 ? 2.516 8.111 -19.138 1.00 92.25 85 ALA A C 1
ATOM 691 O O . ALA A 1 85 ? 2.466 9.141 -18.464 1.00 92.25 85 ALA A O 1
ATOM 692 N N . PHE A 1 86 ? 2.627 6.904 -18.577 1.00 94.12 86 PHE A N 1
ATOM 693 C CA . PHE A 1 86 ? 2.683 6.712 -17.131 1.00 94.12 86 PHE A CA 1
ATOM 694 C C . PHE A 1 86 ? 3.883 7.440 -16.519 1.00 94.12 86 PHE A C 1
ATOM 696 O O . PHE A 1 86 ? 3.719 8.216 -15.580 1.00 94.12 86 PHE A O 1
ATOM 703 N N . GLU A 1 87 ? 5.080 7.256 -17.077 1.00 92.25 87 GLU A N 1
ATOM 704 C CA . GLU A 1 87 ? 6.301 7.906 -16.582 1.00 92.25 87 GLU A CA 1
ATOM 705 C C . GLU A 1 87 ? 6.233 9.436 -16.611 1.00 92.25 87 GLU A C 1
ATOM 707 O O . GLU A 1 87 ? 6.855 10.103 -15.780 1.00 92.25 87 GLU A O 1
ATOM 712 N N . SER A 1 88 ? 5.496 9.979 -17.581 1.00 89.25 88 SER A N 1
ATOM 713 C CA . SER A 1 88 ? 5.427 11.416 -17.854 1.00 89.25 88 SER A CA 1
ATOM 714 C C . SER A 1 88 ? 4.312 12.116 -17.077 1.00 89.25 88 SER A C 1
ATOM 716 O O . SER A 1 88 ? 4.493 13.260 -16.663 1.00 89.25 88 SER A O 1
ATOM 718 N N . TYR A 1 89 ? 3.169 11.451 -16.872 1.00 91.38 89 TYR A N 1
ATOM 719 C CA . TYR A 1 89 ? 1.969 12.066 -16.294 1.00 91.38 89 TYR A CA 1
ATOM 720 C C . TYR A 1 89 ? 1.619 11.562 -14.894 1.00 91.38 89 TYR A C 1
ATOM 722 O O . TYR A 1 89 ? 1.024 12.311 -14.116 1.00 91.38 89 TYR A O 1
ATOM 730 N N . HIS A 1 90 ? 1.976 10.324 -14.534 1.00 95.25 90 HIS A N 1
ATOM 731 C CA . HIS A 1 90 ? 1.726 9.844 -13.180 1.00 95.25 90 HIS A CA 1
ATOM 732 C C . HIS A 1 90 ? 2.677 10.550 -12.195 1.00 95.25 90 HIS A C 1
ATOM 734 O O . HIS A 1 90 ? 3.881 10.603 -12.456 1.00 95.25 90 HIS A O 1
ATOM 740 N N . PRO A 1 91 ? 2.209 11.040 -11.028 1.00 94.88 91 PRO A N 1
ATOM 741 C CA . PRO A 1 91 ? 3.076 11.746 -10.076 1.00 94.88 91 PRO A CA 1
ATOM 742 C C . PRO A 1 91 ? 4.287 10.933 -9.596 1.00 94.88 91 PRO A C 1
ATOM 744 O O . PRO A 1 91 ? 5.333 11.499 -9.293 1.00 94.88 91 PRO A O 1
ATOM 747 N N . LEU A 1 92 ? 4.150 9.604 -9.552 1.00 96.25 92 LEU A N 1
ATOM 748 C CA . LEU A 1 92 ? 5.230 8.667 -9.211 1.00 96.25 92 LEU A CA 1
ATOM 749 C C . LEU A 1 92 ? 5.917 8.057 -10.443 1.00 96.25 92 LEU A C 1
ATOM 751 O O . LEU A 1 92 ? 6.852 7.279 -10.290 1.00 96.25 92 LEU A O 1
ATOM 755 N N . GLY A 1 93 ? 5.481 8.393 -11.660 1.00 94.62 93 GLY A N 1
ATOM 756 C CA . GLY A 1 93 ? 5.963 7.778 -12.899 1.00 94.62 93 GLY A CA 1
ATOM 757 C C . GLY A 1 93 ? 7.474 7.917 -13.091 1.00 94.62 93 GLY A C 1
ATOM 758 O O . GLY A 1 93 ? 8.139 6.970 -13.496 1.00 94.62 93 GLY A O 1
ATOM 759 N N . ARG A 1 94 ? 8.050 9.057 -12.688 1.00 92.00 94 ARG A N 1
ATOM 760 C CA . ARG A 1 94 ? 9.503 9.309 -12.748 1.00 92.00 94 ARG A CA 1
ATOM 761 C C . ARG A 1 94 ? 10.336 8.419 -11.818 1.00 92.00 94 ARG A C 1
ATOM 763 O O . ARG A 1 94 ? 11.559 8.383 -11.955 1.00 92.00 94 ARG A O 1
ATOM 770 N N . LEU A 1 95 ? 9.696 7.750 -10.859 1.00 95.19 95 LEU A N 1
ATOM 771 C CA . LEU A 1 95 ? 10.332 6.829 -9.916 1.00 95.19 95 LEU A CA 1
ATOM 772 C C . LEU A 1 95 ? 10.363 5.389 -10.447 1.00 95.19 95 LEU A C 1
ATOM 774 O O . LEU A 1 95 ? 10.916 4.511 -9.786 1.00 95.19 95 LEU A O 1
ATOM 778 N N . LEU A 1 96 ? 9.792 5.144 -11.627 1.00 94.31 96 LEU A N 1
ATOM 779 C CA . LEU A 1 96 ? 9.750 3.844 -12.283 1.00 94.31 96 LEU A CA 1
ATOM 780 C C . LEU A 1 96 ? 10.661 3.813 -13.509 1.00 94.31 96 LEU A C 1
ATOM 782 O O . LEU A 1 96 ? 11.005 4.836 -14.106 1.00 94.31 96 LEU A O 1
ATOM 786 N N . ASP A 1 97 ? 11.042 2.597 -13.862 1.00 91.69 97 ASP A N 1
ATOM 787 C CA . ASP A 1 97 ? 11.711 2.242 -15.097 1.00 91.69 97 ASP A CA 1
ATOM 788 C C . ASP A 1 97 ? 10.832 1.229 -15.825 1.00 91.69 97 ASP A C 1
ATOM 790 O O . ASP A 1 97 ? 10.704 0.095 -15.353 1.00 91.69 97 ASP A O 1
ATOM 794 N N . ILE A 1 98 ? 10.158 1.666 -16.897 1.00 94.00 98 ILE A N 1
ATOM 795 C CA . ILE A 1 98 ? 9.240 0.824 -17.669 1.00 94.00 98 ILE A CA 1
ATOM 796 C C . ILE A 1 98 ? 9.811 0.588 -19.071 1.00 94.00 98 ILE A C 1
ATOM 798 O O . ILE A 1 98 ? 9.735 1.434 -19.976 1.00 94.00 98 ILE A O 1
ATOM 802 N N . ASP A 1 99 ? 10.364 -0.602 -19.253 1.00 92.81 99 ASP A N 1
ATOM 803 C CA . ASP A 1 99 ? 10.952 -1.052 -20.504 1.00 92.81 99 ASP A CA 1
ATOM 804 C C . ASP A 1 99 ? 9.992 -1.969 -21.250 1.00 92.81 99 ASP A C 1
ATOM 806 O O . ASP A 1 99 ? 9.291 -2.785 -20.658 1.00 92.81 99 ASP A O 1
ATOM 810 N N . VAL A 1 100 ? 9.966 -1.832 -22.574 1.00 93.38 100 VAL A N 1
ATOM 811 C CA . VAL A 1 100 ? 9.189 -2.713 -23.446 1.00 93.38 100 VAL A CA 1
ATOM 812 C C . VAL A 1 100 ? 10.124 -3.286 -24.488 1.00 93.38 100 VAL A C 1
ATOM 814 O O . VAL A 1 100 ? 10.891 -2.541 -25.100 1.00 93.38 100 VAL A O 1
ATOM 817 N N . PHE A 1 101 ? 10.071 -4.596 -24.664 1.00 91.62 101 PHE A N 1
ATOM 818 C CA . PHE A 1 101 ? 10.837 -5.342 -25.644 1.00 91.62 101 PHE A CA 1
ATOM 819 C C . PHE A 1 101 ? 9.895 -5.832 -26.736 1.00 91.62 101 PHE A C 1
ATOM 821 O O . PHE A 1 101 ? 8.839 -6.382 -26.434 1.00 91.62 101 PHE A O 1
ATOM 828 N N . ASP A 1 102 ? 10.299 -5.659 -27.990 1.00 90.62 102 ASP A N 1
ATOM 829 C CA . ASP A 1 102 ? 9.688 -6.296 -29.152 1.00 90.62 102 ASP A CA 1
ATOM 830 C C . ASP A 1 102 ? 10.722 -7.221 -29.786 1.00 90.62 102 ASP A C 1
ATOM 832 O O . ASP A 1 102 ? 11.840 -6.807 -30.107 1.00 90.62 102 ASP A O 1
ATOM 836 N N . LYS A 1 103 ? 10.370 -8.495 -29.926 1.00 85.62 103 LYS A N 1
ATOM 837 C CA . LYS A 1 103 ? 11.230 -9.530 -30.508 1.00 85.62 103 LYS A CA 1
ATOM 838 C C . LYS A 1 103 ? 12.660 -9.564 -29.957 1.00 85.62 103 LYS A C 1
ATOM 840 O O . LYS A 1 103 ? 13.643 -9.513 -30.698 1.00 85.62 103 LYS A O 1
ATOM 845 N N . GLY A 1 104 ? 12.773 -9.554 -28.629 1.00 81.12 104 GLY A N 1
ATOM 846 C CA . GLY A 1 104 ? 14.054 -9.564 -27.913 1.00 81.12 104 GLY A CA 1
ATOM 847 C C . GLY A 1 104 ? 14.836 -8.242 -27.949 1.00 81.12 104 GLY A C 1
ATOM 848 O O . GLY A 1 104 ? 15.907 -8.157 -27.346 1.00 81.12 104 GLY A O 1
ATOM 849 N N . LYS A 1 105 ? 14.321 -7.193 -28.606 1.00 87.06 105 LYS A N 1
ATOM 850 C CA . LYS A 1 105 ? 14.953 -5.867 -28.667 1.00 87.06 105 LYS A CA 1
ATOM 851 C C . LYS A 1 105 ? 14.175 -4.854 -27.844 1.00 87.06 105 LYS A C 1
ATOM 853 O O . LYS A 1 105 ? 12.970 -4.707 -28.002 1.00 87.06 105 LYS A O 1
ATOM 858 N N . MET A 1 106 ? 14.879 -4.127 -26.982 1.00 89.00 106 MET A N 1
ATOM 859 C CA . MET A 1 106 ? 14.288 -3.043 -26.203 1.00 89.00 106 MET A CA 1
ATOM 860 C C . MET A 1 106 ? 13.874 -1.894 -27.128 1.00 89.00 106 MET A C 1
ATOM 862 O O . MET A 1 106 ? 14.650 -1.473 -27.985 1.00 89.00 106 MET A O 1
ATOM 866 N N . LEU A 1 107 ? 12.660 -1.380 -26.949 1.00 90.19 107 LEU A N 1
ATOM 867 C CA . LEU A 1 107 ? 12.171 -0.211 -27.668 1.00 90.19 107 LEU A CA 1
ATOM 868 C C . LEU A 1 107 ? 12.720 1.070 -27.028 1.00 90.19 107 LEU A C 1
ATOM 870 O O . LEU A 1 107 ? 12.400 1.402 -25.880 1.00 90.19 107 LEU A O 1
ATOM 874 N N . ASP A 1 108 ? 13.519 1.807 -27.798 1.00 84.31 108 ASP A N 1
ATOM 875 C CA . ASP A 1 108 ? 14.130 3.065 -27.372 1.00 84.31 108 ASP A CA 1
ATOM 876 C C . ASP A 1 108 ? 13.122 4.218 -27.317 1.00 84.31 108 ASP A C 1
ATOM 878 O O . ASP A 1 108 ? 12.200 4.312 -28.125 1.00 84.31 108 ASP A O 1
ATOM 882 N N . ARG A 1 109 ? 13.334 5.162 -26.391 1.00 80.19 109 ARG A N 1
ATOM 883 C CA . ARG A 1 109 ? 12.506 6.383 -26.273 1.00 80.19 109 ARG A CA 1
ATOM 884 C C . ARG A 1 109 ? 12.618 7.295 -27.499 1.00 80.19 109 ARG A C 1
ATOM 886 O O . ARG A 1 109 ? 11.661 7.987 -27.837 1.00 80.19 109 ARG A O 1
ATOM 893 N N . GLU A 1 110 ? 13.778 7.294 -28.155 1.00 76.19 110 GLU A N 1
ATOM 894 C CA . GLU A 1 110 ? 14.076 8.148 -29.314 1.00 76.19 110 GLU A CA 1
ATOM 895 C C . GLU A 1 110 ? 13.180 7.812 -30.508 1.00 76.19 110 GLU A C 1
ATOM 897 O O . GLU A 1 110 ? 12.705 8.716 -31.190 1.00 76.19 110 GLU A O 1
ATOM 902 N N . ALA A 1 111 ? 12.829 6.532 -30.677 1.00 76.19 111 ALA A N 1
ATOM 903 C CA . ALA A 1 111 ? 11.894 6.077 -31.705 1.00 76.19 111 ALA A CA 1
ATOM 904 C C . ALA A 1 111 ? 10.468 6.647 -31.537 1.00 76.19 111 ALA A C 1
ATOM 906 O O . ALA A 1 111 ? 9.657 6.559 -32.456 1.00 76.19 111 ALA A O 1
ATOM 907 N N . PHE A 1 112 ? 10.162 7.246 -30.381 1.00 82.88 112 PHE A N 1
ATOM 908 C CA . PHE A 1 112 ? 8.867 7.849 -30.061 1.00 82.88 112 PHE A CA 1
ATOM 909 C C . PHE A 1 112 ? 8.935 9.384 -29.949 1.00 82.88 112 PHE A C 1
ATOM 911 O O . PHE A 1 112 ? 7.958 9.996 -29.522 1.00 82.88 112 PHE A O 1
ATOM 918 N N . ASN A 1 113 ? 10.051 10.018 -30.345 1.00 79.44 113 ASN A N 1
ATOM 919 C CA . ASN A 1 113 ? 10.274 11.472 -30.260 1.00 79.44 113 ASN A CA 1
ATOM 920 C C . ASN A 1 113 ? 10.103 12.052 -28.842 1.00 79.44 113 ASN A C 1
ATOM 922 O O . ASN A 1 113 ? 9.649 13.185 -28.670 1.00 79.44 113 ASN A O 1
ATOM 926 N N . VAL A 1 114 ? 10.465 11.282 -27.812 1.00 76.38 114 VAL A N 1
ATOM 927 C CA . VAL A 1 114 ? 10.345 11.696 -26.405 1.00 76.38 114 VAL A CA 1
ATOM 928 C C . VAL A 1 114 ? 11.728 12.011 -25.836 1.00 76.38 114 VAL A C 1
ATOM 930 O O . VAL A 1 114 ? 12.662 11.238 -26.070 1.00 76.38 114 VAL A O 1
ATOM 933 N N . PRO A 1 115 ? 11.895 13.107 -25.068 1.00 73.44 115 PRO A N 1
ATOM 934 C CA . PRO A 1 115 ? 13.177 13.429 -24.456 1.00 73.44 115 PRO A CA 1
ATOM 935 C C . PRO A 1 115 ? 13.654 12.335 -23.489 1.00 73.44 115 PRO A C 1
ATOM 937 O O . PRO A 1 115 ? 12.875 11.556 -22.924 1.00 73.44 115 PRO A O 1
ATOM 940 N N . GLN A 1 116 ? 14.971 12.300 -23.281 1.00 78.88 116 GLN A N 1
ATOM 941 C CA . GLN A 1 116 ? 15.603 11.469 -22.256 1.00 78.88 116 GLN A CA 1
ATOM 942 C C . GLN A 1 116 ? 15.089 11.855 -20.857 1.00 78.88 116 GLN A C 1
ATOM 944 O O . GLN A 1 116 ? 14.620 12.974 -20.635 1.00 78.88 116 GLN A O 1
ATOM 949 N N . ARG A 1 117 ? 15.166 10.923 -19.896 1.00 75.12 117 ARG A N 1
ATOM 950 C CA . ARG A 1 117 ? 14.640 11.159 -18.543 1.00 75.12 117 ARG A CA 1
ATOM 951 C C . ARG A 1 117 ? 15.353 12.336 -17.872 1.00 75.12 117 ARG A C 1
ATOM 953 O O . ARG A 1 117 ? 16.575 12.346 -17.725 1.00 75.12 117 ARG A O 1
ATOM 960 N N . ALA A 1 118 ? 14.556 13.284 -17.392 1.00 83.44 118 ALA A N 1
ATOM 961 C CA . ALA A 1 118 ? 15.034 14.392 -16.585 1.00 83.44 118 ALA A CA 1
ATOM 962 C C . ALA A 1 118 ? 15.494 13.911 -15.198 1.00 83.44 118 ALA A C 1
ATOM 964 O O . ALA A 1 118 ? 14.828 13.096 -14.550 1.00 83.44 118 ALA A O 1
ATOM 965 N N . CYS A 1 119 ? 16.601 14.467 -14.714 1.00 85.75 119 CYS A N 1
ATOM 966 C CA . CYS A 1 119 ? 17.145 14.277 -13.379 1.00 85.75 119 CYS A CA 1
ATOM 967 C C . CYS A 1 119 ? 16.080 14.589 -12.327 1.00 85.75 119 CYS A C 1
ATOM 969 O O . CYS A 1 119 ? 15.411 15.625 -12.400 1.00 85.75 119 CYS A O 1
ATOM 971 N N . LEU A 1 120 ? 15.942 13.699 -11.340 1.00 86.12 120 LEU A N 1
ATOM 972 C CA . LEU A 1 120 ? 14.941 13.813 -10.279 1.00 86.12 120 LEU A CA 1
ATOM 973 C C . LEU A 1 120 ? 15.021 15.152 -9.532 1.00 86.12 120 LEU A C 1
ATOM 975 O O . LEU A 1 120 ? 13.991 15.687 -9.147 1.00 86.12 120 LEU A O 1
ATOM 979 N N . ILE A 1 121 ? 16.234 15.697 -9.393 1.00 89.38 121 ILE A N 1
ATOM 980 C CA . ILE A 1 121 ? 16.515 16.891 -8.591 1.00 89.38 121 ILE A CA 1
ATOM 981 C C . ILE A 1 121 ? 16.488 18.166 -9.435 1.00 89.38 121 ILE A C 1
ATOM 983 O O . ILE A 1 121 ? 15.689 19.057 -9.178 1.00 89.38 121 ILE A O 1
ATOM 987 N N . CYS A 1 122 ? 17.356 18.275 -10.445 1.00 87.88 122 CYS A N 1
ATOM 988 C CA . CYS A 1 122 ? 17.540 19.535 -11.178 1.00 87.88 122 CYS A CA 1
ATOM 989 C C . CYS A 1 122 ? 16.736 19.647 -12.482 1.00 87.88 122 CYS A C 1
ATOM 991 O O . CYS A 1 122 ? 16.808 20.677 -13.144 1.00 87.88 122 CYS A O 1
ATOM 993 N N . GLY A 1 123 ? 16.035 18.593 -12.910 1.00 84.06 123 GLY A N 1
ATOM 994 C CA . GLY A 1 123 ? 15.289 18.588 -14.174 1.00 84.06 123 GLY A CA 1
ATOM 995 C C . GLY A 1 123 ? 16.144 18.553 -15.454 1.00 84.06 123 GLY A C 1
ATOM 996 O O . GLY A 1 123 ? 15.590 18.373 -16.533 1.00 84.06 123 GLY A O 1
ATOM 997 N N . GLY A 1 124 ? 17.475 18.674 -15.356 1.00 85.38 124 GLY A N 1
ATOM 998 C CA . GLY A 1 124 ? 18.404 18.494 -16.483 1.00 85.38 124 GLY A CA 1
ATOM 999 C C . GLY A 1 124 ? 18.564 17.027 -16.900 1.00 85.38 124 GLY A C 1
ATOM 1000 O O . GLY A 1 124 ? 17.859 16.161 -16.404 1.00 85.38 124 GLY A O 1
ATOM 1001 N N . ASP A 1 125 ? 19.514 16.699 -17.777 1.00 85.19 125 ASP A N 1
ATOM 1002 C CA . ASP A 1 125 ? 19.732 15.307 -18.201 1.00 85.19 125 ASP A CA 1
ATOM 1003 C C . ASP A 1 125 ? 20.226 14.407 -17.047 1.00 85.19 125 ASP A C 1
ATOM 1005 O O . ASP A 1 125 ? 21.258 14.673 -16.414 1.00 85.19 125 ASP A O 1
ATOM 1009 N N . ALA A 1 126 ? 19.493 13.321 -16.768 1.00 83.50 126 ALA A N 1
ATOM 1010 C CA . ALA A 1 126 ? 19.821 12.401 -15.680 1.00 83.50 126 ALA A CA 1
ATOM 1011 C C . ALA A 1 126 ? 21.150 11.668 -15.913 1.00 83.50 126 ALA A C 1
ATOM 1013 O O . ALA A 1 126 ? 21.918 11.505 -14.960 1.00 83.50 126 ALA A O 1
ATOM 1014 N N . LYS A 1 127 ? 21.457 11.267 -17.158 1.00 82.62 127 LYS A N 1
ATOM 1015 C CA . LYS A 1 127 ? 22.707 10.554 -17.485 1.00 82.62 127 LYS A CA 1
ATOM 1016 C C . LYS A 1 127 ? 23.921 11.421 -17.159 1.00 82.62 127 LYS A C 1
ATOM 1018 O O . LYS A 1 127 ? 24.823 10.977 -16.446 1.00 82.62 127 LYS A O 1
ATOM 1023 N N . THR A 1 128 ? 23.894 12.682 -17.583 1.00 85.94 128 THR A N 1
ATOM 1024 C CA . THR A 1 128 ? 24.935 13.669 -17.274 1.00 85.94 128 THR A CA 1
ATOM 1025 C C . THR A 1 128 ? 25.102 13.859 -15.765 1.00 85.94 128 THR A C 1
ATOM 1027 O O . THR A 1 128 ? 26.229 13.865 -15.266 1.00 85.94 128 THR A O 1
ATOM 1030 N N . CYS A 1 129 ? 24.005 13.974 -15.008 1.00 85.69 129 CYS A N 1
ATOM 1031 C CA . CYS A 1 129 ? 24.066 14.162 -13.553 1.00 85.69 129 CYS A CA 1
ATOM 1032 C C . CYS A 1 129 ? 24.661 12.952 -12.813 1.00 85.69 129 CYS A C 1
ATOM 1034 O O . CYS A 1 129 ? 25.410 13.143 -11.855 1.00 85.69 129 CYS A O 1
ATOM 1036 N N . ILE A 1 130 ? 24.369 11.728 -13.268 1.00 83.81 130 ILE A N 1
ATOM 1037 C CA . ILE A 1 130 ? 24.913 10.486 -12.693 1.00 83.81 130 ILE A CA 1
ATOM 1038 C C . ILE A 1 130 ? 26.420 10.394 -12.942 1.00 83.81 130 ILE A C 1
ATOM 1040 O O . ILE A 1 130 ? 27.182 10.177 -12.000 1.00 83.81 130 ILE A O 1
ATOM 1044 N N . VAL A 1 131 ? 26.859 10.595 -14.190 1.00 85.94 131 VAL A N 1
ATOM 1045 C CA . VAL A 1 131 ? 28.283 10.507 -14.561 1.00 85.94 131 VAL A CA 1
ATOM 1046 C C . VAL A 1 131 ? 29.103 11.578 -13.844 1.00 85.94 131 VAL A C 1
ATOM 1048 O O . VAL A 1 131 ? 30.170 11.287 -13.309 1.00 85.94 131 VAL A O 1
ATOM 1051 N N . SER A 1 132 ? 28.581 12.805 -13.776 1.00 88.06 132 SER A N 1
ATOM 1052 C CA .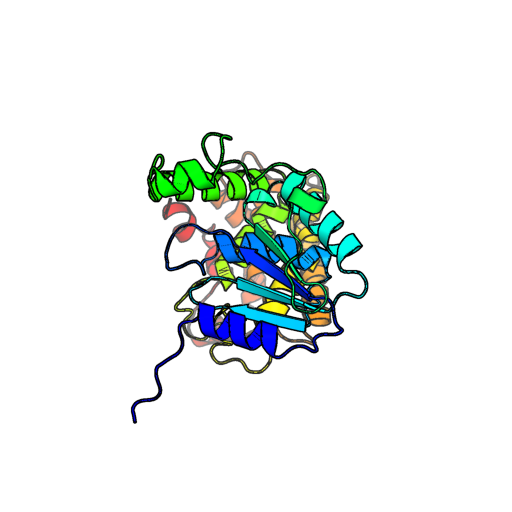 SER A 1 132 ? 29.242 13.920 -13.085 1.00 88.06 132 SER A CA 1
ATOM 1053 C C . SER A 1 132 ? 29.110 13.881 -11.559 1.00 88.06 132 SER A C 1
ATOM 1055 O O . SER A 1 132 ? 29.694 14.733 -10.895 1.00 88.06 132 SER A O 1
ATOM 1057 N N . LYS A 1 133 ? 28.350 12.925 -10.993 1.00 86.19 133 LYS A N 1
ATOM 1058 C CA . LYS A 1 133 ? 28.004 12.861 -9.559 1.00 86.19 133 LYS A CA 1
ATOM 1059 C C . LYS A 1 133 ? 27.523 14.209 -9.010 1.00 86.19 133 LYS A C 1
ATOM 1061 O O . LYS A 1 133 ? 27.853 14.588 -7.890 1.00 86.19 133 LYS A O 1
ATOM 1066 N N . ARG A 1 134 ? 26.738 14.936 -9.811 1.00 90.94 134 ARG A N 1
ATOM 1067 C CA . ARG A 1 134 ? 26.252 16.286 -9.479 1.00 90.94 134 ARG A CA 1
ATOM 1068 C C . ARG A 1 134 ? 25.425 16.320 -8.191 1.00 90.94 134 ARG A C 1
ATOM 1070 O O . ARG A 1 134 ? 25.374 17.352 -7.537 1.00 90.94 134 ARG A O 1
ATOM 1077 N N . HIS A 1 135 ? 24.781 15.205 -7.861 1.00 91.75 135 HIS A N 1
ATOM 1078 C CA . HIS A 1 135 ? 23.958 15.046 -6.673 1.00 91.75 135 HIS A CA 1
ATOM 1079 C C . HIS A 1 135 ? 24.438 13.858 -5.850 1.00 91.75 135 HIS A C 1
ATOM 1081 O O . HIS A 1 135 ? 24.819 12.811 -6.387 1.00 91.75 135 HIS A O 1
ATOM 1087 N N . THR A 1 136 ? 24.389 14.019 -4.539 1.00 91.50 136 THR A N 1
ATOM 1088 C CA . THR A 1 136 ? 24.689 12.976 -3.569 1.00 91.50 136 THR A CA 1
ATOM 1089 C C . THR A 1 136 ? 23.566 11.944 -3.505 1.00 91.50 136 THR A C 1
ATOM 1091 O O . THR A 1 136 ? 22.412 12.195 -3.855 1.00 91.50 136 THR A O 1
ATOM 1094 N N . PHE A 1 137 ? 23.897 10.760 -2.991 1.00 88.88 137 PHE A N 1
ATOM 1095 C CA . PHE A 1 137 ? 22.917 9.709 -2.731 1.00 88.88 137 PHE A CA 1
ATOM 1096 C C . PHE A 1 137 ? 21.770 10.180 -1.815 1.00 88.88 137 PHE A C 1
ATOM 1098 O O . PHE A 1 137 ? 20.612 9.869 -2.085 1.00 88.88 137 PHE A O 1
ATOM 1105 N N . GLN A 1 138 ? 22.085 10.950 -0.766 1.00 92.38 138 GLN A N 1
ATOM 1106 C CA . GLN A 1 138 ? 21.089 11.425 0.200 1.00 92.38 138 GLN A CA 1
ATOM 1107 C C . GLN A 1 138 ? 20.119 12.433 -0.417 1.00 92.38 138 GLN A C 1
ATOM 1109 O O . GLN A 1 138 ? 18.925 12.350 -0.156 1.00 92.38 138 GLN A O 1
ATOM 1114 N N . GLU A 1 139 ? 20.592 13.329 -1.288 1.00 93.69 139 GLU A N 1
ATOM 1115 C CA . GLU A 1 139 ? 19.713 14.277 -1.984 1.00 93.69 139 GLU A CA 1
ATOM 1116 C C . GLU A 1 139 ? 18.727 13.556 -2.914 1.00 93.69 139 GLU A C 1
ATOM 1118 O O . GLU A 1 139 ? 17.543 13.886 -2.939 1.00 93.69 139 GLU A O 1
ATOM 1123 N N . VAL A 1 140 ? 19.186 12.535 -3.651 1.00 92.06 140 VAL A N 1
ATOM 1124 C CA . VAL A 1 140 ? 18.305 11.758 -4.542 1.00 92.06 140 VAL A CA 1
ATOM 1125 C C . VAL A 1 140 ? 17.301 10.937 -3.730 1.00 92.06 140 VAL A C 1
ATOM 1127 O O . VAL A 1 140 ? 16.130 10.868 -4.102 1.00 92.06 140 VAL A O 1
ATOM 1130 N N . LYS A 1 141 ? 17.733 10.344 -2.609 1.00 93.56 141 LYS A N 1
ATOM 1131 C CA . LYS A 1 141 ? 16.856 9.608 -1.687 1.00 93.56 141 LYS A CA 1
ATOM 1132 C C . LYS A 1 141 ? 15.793 10.521 -1.071 1.00 93.56 141 LYS A C 1
ATOM 1134 O O . LYS A 1 141 ? 14.619 10.168 -1.100 1.00 93.56 141 LYS A O 1
ATOM 1139 N N . ALA A 1 142 ? 16.179 11.706 -0.602 1.00 94.94 142 ALA A N 1
ATOM 1140 C CA . ALA A 1 142 ? 15.247 12.693 -0.065 1.00 94.94 142 ALA A CA 1
ATOM 1141 C C . ALA A 1 142 ? 14.238 13.162 -1.127 1.00 94.94 142 ALA A C 1
ATOM 1143 O O . ALA A 1 142 ? 13.047 13.245 -0.847 1.00 94.94 142 ALA A O 1
ATOM 1144 N N . ALA A 1 143 ? 14.679 13.399 -2.368 1.00 95.38 143 ALA A N 1
ATOM 1145 C CA . ALA A 1 143 ? 13.773 13.744 -3.464 1.00 95.38 143 ALA A CA 1
ATOM 1146 C C . ALA A 1 143 ? 12.765 12.618 -3.769 1.00 95.38 143 ALA A C 1
ATOM 1148 O O . ALA A 1 143 ? 11.586 12.895 -3.987 1.00 95.38 143 ALA A O 1
ATOM 1149 N N . PHE A 1 144 ? 13.203 11.353 -3.736 1.00 95.88 144 PHE A N 1
ATOM 1150 C CA . PHE A 1 144 ? 12.318 10.189 -3.874 1.00 95.88 144 PHE A CA 1
ATOM 1151 C C . PHE A 1 144 ? 11.266 10.160 -2.755 1.00 95.88 144 PHE A C 1
ATOM 1153 O O . PHE A 1 144 ? 10.072 10.040 -3.028 1.00 95.88 144 PHE A O 1
ATOM 1160 N N . GLU A 1 145 ? 11.706 10.298 -1.501 1.00 96.19 145 GLU A N 1
ATOM 1161 C CA . GLU A 1 145 ? 10.843 10.328 -0.313 1.00 96.19 145 GLU A CA 1
ATOM 1162 C C . GLU A 1 145 ? 9.799 11.444 -0.392 1.00 96.19 145 GLU A C 1
ATOM 1164 O O . GLU A 1 145 ? 8.611 11.181 -0.208 1.00 96.19 145 GLU A O 1
ATOM 1169 N N . ILE A 1 146 ? 10.218 12.667 -0.730 1.00 96.06 146 ILE A N 1
ATOM 1170 C CA . ILE A 1 146 ? 9.326 13.825 -0.870 1.00 96.06 146 ILE A CA 1
ATOM 1171 C C . ILE A 1 146 ? 8.250 13.553 -1.924 1.00 96.06 146 ILE A C 1
ATOM 1173 O O . ILE A 1 146 ? 7.073 13.767 -1.651 1.00 96.06 146 ILE A O 1
ATOM 1177 N N . MET A 1 147 ? 8.617 13.014 -3.091 1.00 96.62 147 MET A N 1
ATOM 1178 C CA . MET A 1 147 ? 7.640 12.705 -4.143 1.00 96.62 147 MET A CA 1
ATOM 1179 C C . MET A 1 147 ? 6.594 11.675 -3.703 1.00 96.62 147 MET A C 1
ATOM 1181 O O . MET A 1 147 ? 5.410 11.840 -4.007 1.00 96.62 147 MET A O 1
ATOM 1185 N N . VAL A 1 148 ? 7.009 10.631 -2.978 1.00 97.75 148 VAL A N 1
ATOM 1186 C CA . VAL A 1 148 ? 6.081 9.633 -2.423 1.00 97.75 148 VAL A CA 1
ATOM 1187 C C . VAL A 1 148 ? 5.172 10.270 -1.373 1.00 97.75 148 VAL A C 1
ATOM 1189 O O . VAL A 1 148 ? 3.953 10.127 -1.445 1.00 97.75 148 VAL A O 1
ATOM 1192 N N . ILE A 1 149 ? 5.737 11.032 -0.436 1.00 96.62 149 ILE A N 1
ATOM 1193 C CA . ILE A 1 149 ? 4.977 11.700 0.626 1.00 96.62 149 ILE A CA 1
ATOM 1194 C C . ILE A 1 149 ? 3.957 12.688 0.039 1.00 96.62 149 ILE A C 1
ATOM 1196 O O . ILE A 1 149 ? 2.796 12.688 0.453 1.00 96.62 149 ILE A O 1
ATOM 1200 N N . ASP A 1 150 ? 4.350 13.498 -0.943 1.00 97.00 150 ASP A N 1
ATOM 1201 C CA . ASP A 1 150 ? 3.471 14.473 -1.598 1.00 97.00 150 ASP A CA 1
ATOM 1202 C C . ASP A 1 150 ? 2.357 13.803 -2.406 1.00 97.00 150 ASP A C 1
ATOM 1204 O O . ASP A 1 150 ? 1.247 14.335 -2.505 1.00 97.00 150 ASP A O 1
ATOM 1208 N N . TYR A 1 151 ? 2.614 12.620 -2.970 1.00 96.69 151 TYR A N 1
ATOM 1209 C CA . TYR A 1 151 ? 1.571 11.810 -3.590 1.00 96.69 151 TYR A CA 1
ATOM 1210 C C . TYR A 1 151 ? 0.545 11.322 -2.560 1.00 96.69 151 TYR A C 1
ATOM 1212 O O . TYR A 1 151 ? -0.665 11.453 -2.793 1.00 96.69 151 TYR A O 1
ATOM 1220 N N . CYS A 1 152 ? 1.020 10.810 -1.419 1.00 96.44 152 CYS A N 1
ATOM 1221 C CA . CYS A 1 152 ? 0.180 10.265 -0.354 1.00 96.44 152 CYS A CA 1
ATOM 1222 C C . CYS A 1 152 ? -0.663 11.339 0.338 1.00 96.44 152 CYS A C 1
ATOM 1224 O O . CYS A 1 152 ? -1.857 11.140 0.542 1.00 96.44 152 CYS A O 1
ATOM 1226 N N . LYS A 1 153 ? -0.088 12.509 0.643 1.00 94.94 153 LYS A N 1
ATOM 1227 C CA . LYS A 1 153 ? -0.767 13.600 1.371 1.00 94.94 153 LYS A CA 1
ATOM 1228 C C . LYS A 1 153 ? -2.053 14.102 0.706 1.00 94.94 153 LYS A C 1
ATOM 1230 O O . LYS A 1 153 ? -2.906 14.656 1.391 1.00 94.94 153 LYS A O 1
ATOM 1235 N N . LYS A 1 154 ? -2.212 13.907 -0.606 1.00 92.12 154 LYS A N 1
ATOM 1236 C CA . LYS A 1 154 ? -3.362 14.405 -1.380 1.00 92.12 154 LYS A CA 1
ATOM 1237 C C . LYS A 1 154 ? -4.687 13.703 -1.076 1.00 92.12 154 LYS A C 1
ATOM 1239 O O . LYS A 1 154 ? -5.729 14.244 -1.430 1.00 92.12 154 LYS A O 1
ATOM 1244 N N . ASP A 1 155 ? -4.664 12.504 -0.499 1.00 91.56 155 ASP A N 1
ATOM 1245 C CA . ASP A 1 155 ? -5.872 11.706 -0.280 1.00 91.56 155 ASP A CA 1
ATOM 1246 C C . ASP A 1 155 ? -5.693 10.769 0.921 1.00 91.56 155 ASP A C 1
ATOM 1248 O O . ASP A 1 155 ? -4.680 10.082 1.030 1.00 91.56 155 ASP A O 1
ATOM 1252 N N . ILE A 1 156 ? -6.677 10.720 1.824 1.00 92.81 156 ILE A N 1
ATOM 1253 C CA . ILE A 1 156 ? -6.592 9.891 3.036 1.00 92.81 156 ILE A CA 1
ATOM 1254 C C . ILE A 1 156 ? -6.484 8.396 2.708 1.00 92.81 156 ILE A C 1
ATOM 1256 O O . ILE A 1 156 ? -5.721 7.685 3.355 1.00 92.81 156 ILE A O 1
ATOM 1260 N N . GLY A 1 157 ? -7.157 7.926 1.653 1.00 93.94 157 GLY A N 1
ATOM 1261 C CA . GLY A 1 157 ? -7.051 6.545 1.186 1.00 93.94 157 GLY A CA 1
ATOM 1262 C C . GLY A 1 157 ? -5.627 6.206 0.748 1.00 93.94 157 GLY A C 1
ATOM 1263 O O . GLY A 1 157 ? -5.139 5.117 1.054 1.00 93.94 157 GLY A O 1
ATOM 1264 N N . ARG A 1 158 ? -4.909 7.152 0.124 1.00 95.19 158 ARG A N 1
ATOM 1265 C CA . ARG A 1 158 ? -3.478 6.991 -0.198 1.00 95.19 158 ARG A CA 1
ATOM 1266 C C . ARG A 1 158 ? -2.587 6.987 1.038 1.00 95.19 158 ARG A C 1
ATOM 1268 O O . ARG A 1 158 ? -1.661 6.187 1.085 1.00 95.19 158 ARG A O 1
ATOM 1275 N N . GLN A 1 159 ? -2.851 7.836 2.032 1.00 96.50 159 GLN A N 1
ATOM 1276 C CA . GLN A 1 159 ? -2.085 7.828 3.287 1.00 96.50 159 GLN A CA 1
ATOM 1277 C C . GLN A 1 159 ? -2.225 6.489 4.018 1.00 96.50 159 GLN A C 1
ATOM 1279 O O . GLN A 1 159 ? -1.230 5.923 4.466 1.00 96.50 159 GLN A O 1
ATOM 1284 N N . VAL A 1 160 ? -3.447 5.955 4.085 1.00 97.06 160 VAL A N 1
ATOM 1285 C CA . VAL A 1 160 ? -3.707 4.656 4.714 1.00 97.06 160 VAL A CA 1
ATOM 1286 C C . VAL A 1 160 ? -3.105 3.522 3.887 1.00 97.06 160 VAL A C 1
ATOM 1288 O O . VAL A 1 160 ? -2.430 2.668 4.451 1.00 97.06 160 VAL A O 1
ATOM 1291 N N . SER A 1 161 ? -3.252 3.546 2.557 1.00 97.56 161 SER A N 1
ATOM 1292 C CA . SER A 1 161 ? -2.612 2.557 1.674 1.00 97.56 161 SER A CA 1
ATOM 1293 C C . SER A 1 161 ? -1.095 2.560 1.839 1.00 97.56 161 SER A C 1
ATOM 1295 O O . SER A 1 161 ? -0.479 1.504 1.930 1.00 97.56 161 SER A O 1
ATOM 1297 N N . PHE A 1 162 ? -0.490 3.745 1.933 1.00 98.00 162 PHE A N 1
ATOM 1298 C CA . PHE A 1 162 ? 0.931 3.891 2.215 1.00 98.00 162 PHE A CA 1
ATOM 1299 C C . PHE A 1 162 ? 1.300 3.257 3.556 1.00 98.00 162 PHE A C 1
ATOM 1301 O O . PHE A 1 162 ? 2.229 2.459 3.600 1.00 98.00 162 PHE A O 1
ATOM 1308 N N . ALA A 1 163 ? 0.548 3.534 4.625 1.00 96.44 163 ALA A N 1
ATOM 1309 C CA . ALA A 1 163 ? 0.779 2.917 5.930 1.00 96.44 163 ALA A CA 1
ATOM 1310 C C . ALA A 1 163 ? 0.671 1.379 5.885 1.00 96.44 163 ALA A C 1
ATOM 1312 O O . ALA A 1 163 ? 1.539 0.703 6.436 1.00 96.44 163 ALA A O 1
ATOM 1313 N N . MET A 1 164 ? -0.323 0.829 5.178 1.00 97.50 164 MET A N 1
ATOM 1314 C CA . MET A 1 164 ? -0.479 -0.623 4.999 1.00 97.50 164 MET A CA 1
ATOM 1315 C C . MET A 1 164 ? 0.684 -1.234 4.212 1.00 97.50 164 MET A C 1
ATOM 1317 O O . MET A 1 164 ? 1.230 -2.262 4.600 1.00 97.50 164 MET A O 1
ATOM 1321 N N . VAL A 1 165 ? 1.116 -0.590 3.121 1.00 97.94 165 VAL A N 1
ATOM 1322 C CA . VAL A 1 165 ? 2.269 -1.068 2.341 1.00 97.94 165 VAL A CA 1
ATOM 1323 C C . VAL A 1 165 ? 3.556 -0.995 3.166 1.00 97.94 165 VAL A C 1
ATOM 1325 O O . VAL A 1 165 ? 4.385 -1.903 3.101 1.00 97.94 165 VAL A O 1
ATOM 1328 N N . MET A 1 166 ? 3.727 0.060 3.964 1.00 96.06 166 MET A N 1
ATOM 1329 C CA . MET A 1 166 ? 4.873 0.193 4.860 1.00 96.06 166 MET A CA 1
ATOM 1330 C C . MET A 1 166 ? 4.891 -0.916 5.916 1.00 96.06 166 MET A C 1
ATOM 1332 O O . MET A 1 166 ? 5.955 -1.496 6.125 1.00 96.06 166 MET A O 1
ATOM 1336 N N . GLU A 1 167 ? 3.746 -1.257 6.518 1.00 94.31 167 GLU A N 1
ATOM 1337 C CA . GLU A 1 167 ? 3.618 -2.362 7.481 1.00 94.31 167 GLU A CA 1
ATOM 1338 C C . GLU A 1 167 ? 4.130 -3.682 6.890 1.00 94.31 167 GLU A C 1
ATOM 1340 O O . GLU A 1 167 ? 5.049 -4.296 7.434 1.00 94.31 167 GLU A O 1
ATOM 1345 N N . VAL A 1 168 ? 3.595 -4.091 5.737 1.00 95.00 168 VAL A N 1
ATOM 1346 C CA . VAL A 1 168 ? 3.959 -5.376 5.114 1.00 95.00 168 VAL A CA 1
ATOM 1347 C C . VAL A 1 168 ? 5.372 -5.378 4.534 1.00 95.00 168 VAL A C 1
ATOM 1349 O O . VAL A 1 168 ? 5.919 -6.434 4.233 1.00 95.00 168 VAL A O 1
ATOM 1352 N N . SER A 1 169 ? 5.988 -4.206 4.361 1.00 94.19 169 SER A N 1
ATOM 1353 C CA . SER A 1 169 ? 7.359 -4.084 3.852 1.00 94.19 169 SER A CA 1
ATOM 1354 C C . SER A 1 169 ? 8.443 -4.324 4.904 1.00 94.19 169 SER A C 1
ATOM 1356 O O . SER A 1 169 ? 9.623 -4.407 4.547 1.00 94.19 169 SER A O 1
ATOM 1358 N N . VAL A 1 170 ? 8.075 -4.408 6.187 1.00 91.06 170 VAL A N 1
ATOM 1359 C CA . VAL A 1 170 ? 9.035 -4.526 7.289 1.00 91.06 170 VAL A CA 1
ATOM 1360 C C . VAL A 1 170 ? 9.817 -5.835 7.185 1.00 91.06 170 VAL A C 1
ATOM 1362 O O . VAL A 1 170 ? 9.258 -6.917 7.021 1.00 91.06 170 VAL A O 1
ATOM 1365 N N . HIS A 1 171 ? 11.138 -5.737 7.321 1.00 84.94 171 HIS A N 1
ATOM 1366 C CA . HIS A 1 171 ? 12.037 -6.882 7.372 1.00 84.94 171 HIS A CA 1
ATOM 1367 C C . HIS A 1 171 ? 13.144 -6.647 8.418 1.00 84.94 171 HIS A C 1
ATOM 1369 O O . HIS A 1 171 ? 13.748 -5.572 8.400 1.00 84.94 171 HIS A O 1
ATOM 1375 N N . PRO A 1 172 ? 13.460 -7.626 9.293 1.00 85.88 172 PRO A N 1
ATOM 1376 C CA . PRO A 1 172 ? 12.818 -8.938 9.437 1.00 85.88 172 PRO A CA 1
ATOM 1377 C C . PRO A 1 172 ? 11.402 -8.837 10.029 1.00 85.88 172 PRO A C 1
ATOM 1379 O O . PRO A 1 172 ? 11.145 -8.021 10.906 1.00 85.88 172 PRO A O 1
ATOM 1382 N N . SER A 1 173 ? 10.483 -9.687 9.564 1.00 81.38 173 SER A N 1
ATOM 1383 C CA . SER A 1 173 ? 9.051 -9.628 9.905 1.00 81.38 173 SER A CA 1
ATOM 1384 C C . SER A 1 173 ? 8.602 -10.662 10.952 1.00 81.38 173 SER A C 1
ATOM 1386 O O . SER A 1 173 ? 7.408 -10.877 11.122 1.00 81.38 173 SER A O 1
ATOM 1388 N N . PHE A 1 174 ? 9.538 -11.332 11.642 1.00 85.00 174 PHE A N 1
ATOM 1389 C CA . PHE A 1 174 ? 9.280 -12.308 12.723 1.00 85.00 174 PHE A CA 1
ATOM 1390 C C . PHE A 1 174 ? 8.115 -13.291 12.462 1.00 85.00 174 PHE A C 1
ATOM 1392 O O . PHE A 1 174 ? 7.262 -13.504 13.316 1.00 85.00 174 PHE A O 1
ATOM 1399 N N . GLY A 1 175 ? 8.084 -13.908 11.277 1.00 85.31 175 GLY A N 1
ATOM 1400 C CA . GLY A 1 175 ? 7.064 -14.896 10.897 1.00 85.31 175 GLY A CA 1
ATOM 1401 C C . GLY A 1 175 ? 5.874 -14.330 10.119 1.00 85.31 175 GLY A C 1
ATOM 1402 O O . GLY A 1 175 ? 5.085 -15.115 9.604 1.00 85.31 175 GLY A O 1
ATOM 1403 N N . LEU A 1 176 ? 5.773 -13.009 9.959 1.00 91.38 176 LEU A N 1
ATOM 1404 C CA . LEU A 1 176 ? 4.761 -12.370 9.115 1.00 91.38 176 LEU A CA 1
ATOM 1405 C C . LEU A 1 176 ? 5.170 -12.374 7.637 1.00 91.38 176 LEU A C 1
ATOM 1407 O O . LEU A 1 176 ? 6.359 -12.423 7.307 1.00 91.38 176 LEU A O 1
ATOM 1411 N N . VAL A 1 177 ? 4.179 -12.258 6.755 1.00 94.44 177 VAL A N 1
ATOM 1412 C CA . VAL A 1 177 ? 4.390 -12.068 5.316 1.00 94.44 177 VAL A CA 1
ATOM 1413 C C . VAL A 1 177 ? 5.130 -10.756 5.052 1.00 94.44 177 VAL A C 1
ATOM 1415 O O . VAL A 1 177 ? 4.823 -9.727 5.646 1.00 94.44 177 VAL A O 1
ATOM 1418 N N . ASN A 1 178 ? 6.099 -10.795 4.141 1.00 94.81 178 ASN A N 1
ATOM 1419 C CA . ASN A 1 178 ? 6.787 -9.624 3.603 1.00 94.81 178 ASN A CA 1
ATOM 1420 C C . ASN A 1 178 ? 7.122 -9.867 2.110 1.00 94.81 178 ASN A C 1
ATOM 1422 O O . ASN A 1 178 ? 6.841 -10.949 1.586 1.00 94.81 178 ASN A O 1
ATOM 1426 N N . PRO A 1 179 ? 7.735 -8.914 1.385 1.00 94.88 179 PRO A N 1
ATOM 1427 C CA . PRO A 1 179 ? 8.049 -9.102 -0.032 1.00 9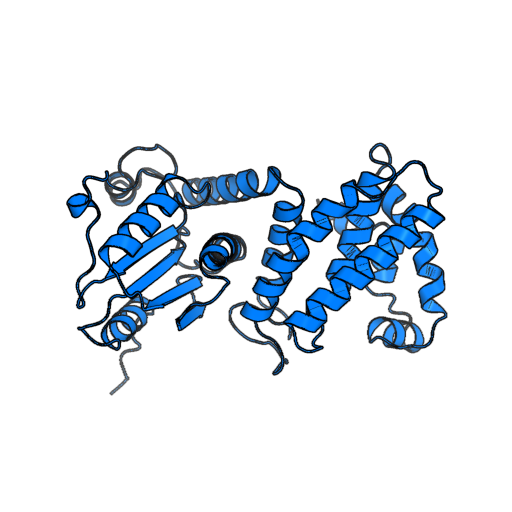4.88 179 PRO A CA 1
ATOM 1428 C C . PRO A 1 179 ? 8.987 -10.280 -0.336 1.00 94.88 179 PRO A C 1
ATOM 1430 O O . PRO A 1 179 ? 8.933 -10.843 -1.424 1.00 94.88 179 PRO A O 1
ATOM 1433 N N . LEU A 1 180 ? 9.859 -10.655 0.600 1.00 93.00 180 LEU A N 1
ATOM 1434 C CA . LEU A 1 180 ? 10.863 -11.705 0.419 1.00 93.00 180 LEU A CA 1
ATOM 1435 C C . LEU A 1 180 ? 10.346 -13.106 0.762 1.00 93.00 180 LEU A C 1
ATOM 1437 O O . LEU A 1 180 ? 10.902 -14.083 0.262 1.00 93.00 180 LEU A O 1
ATOM 1441 N N . ASN A 1 181 ? 9.347 -13.239 1.640 1.00 91.88 181 ASN A N 1
ATOM 1442 C CA . ASN A 1 181 ? 8.802 -14.538 2.035 1.00 91.88 181 ASN A CA 1
ATOM 1443 C C . ASN A 1 181 ? 7.413 -14.441 2.684 1.00 91.88 181 ASN A C 1
ATOM 1445 O O . ASN A 1 181 ? 6.983 -13.391 3.155 1.00 91.88 181 ASN A O 1
ATOM 1449 N N . LYS A 1 182 ? 6.737 -15.589 2.765 1.00 93.31 182 LYS A N 1
ATOM 1450 C CA . LYS A 1 182 ? 5.428 -15.744 3.414 1.00 93.31 182 LYS A CA 1
ATOM 1451 C C . LYS A 1 182 ? 5.513 -15.897 4.944 1.00 93.31 182 LYS A C 1
ATOM 1453 O O . LYS A 1 182 ? 4.508 -16.163 5.593 1.00 93.31 182 LYS A O 1
ATOM 1458 N N . GLY A 1 183 ? 6.695 -15.754 5.544 1.00 91.00 183 GLY A N 1
ATOM 1459 C CA . GLY A 1 183 ? 6.897 -16.046 6.961 1.00 91.00 183 GLY A CA 1
ATOM 1460 C C . GLY A 1 183 ? 6.561 -17.504 7.294 1.00 91.00 183 GLY A C 1
ATOM 1461 O O . GLY A 1 183 ? 7.072 -18.412 6.642 1.00 91.00 183 GLY A O 1
ATOM 1462 N N . ILE A 1 184 ? 5.710 -17.723 8.301 1.00 92.25 184 ILE A N 1
ATOM 1463 C CA . ILE A 1 184 ? 5.208 -19.061 8.678 1.00 92.25 184 ILE A CA 1
ATOM 1464 C C . ILE A 1 184 ? 3.941 -19.475 7.911 1.00 92.25 184 ILE A C 1
ATOM 1466 O O . ILE A 1 184 ? 3.359 -20.514 8.212 1.00 92.25 184 ILE A O 1
ATOM 1470 N N . HIS A 1 185 ? 3.482 -18.646 6.973 1.00 92.62 185 HIS A N 1
ATOM 1471 C CA . HIS A 1 185 ? 2.205 -18.823 6.296 1.00 92.62 185 HIS A CA 1
ATOM 1472 C C . HIS A 1 185 ? 2.355 -19.565 4.970 1.00 92.62 185 HIS A C 1
ATOM 1474 O O . HIS A 1 185 ? 3.305 -19.357 4.214 1.00 92.62 185 HIS A O 1
ATOM 1480 N N . GLU A 1 186 ? 1.363 -20.393 4.658 1.00 92.19 186 GLU A N 1
ATOM 1481 C CA . GLU A 1 186 ? 1.247 -21.089 3.369 1.00 92.19 186 GLU A CA 1
ATOM 1482 C C . GLU A 1 186 ? 0.072 -20.550 2.534 1.00 92.19 186 GLU A C 1
ATOM 1484 O O . GLU A 1 186 ? 0.071 -20.664 1.307 1.00 92.19 186 GLU A O 1
ATOM 1489 N N . ASP A 1 187 ? -0.884 -19.899 3.199 1.00 93.31 187 ASP A N 1
ATOM 1490 C CA . ASP A 1 187 ? -2.203 -19.483 2.718 1.00 93.31 187 ASP A CA 1
ATOM 1491 C C . ASP A 1 187 ? -2.278 -18.019 2.254 1.00 93.31 187 ASP A C 1
ATOM 1493 O O . ASP A 1 187 ? -3.276 -17.606 1.667 1.00 93.31 187 ASP A O 1
ATOM 1497 N N . MET A 1 188 ? -1.222 -17.231 2.465 1.00 94.56 188 MET A N 1
ATOM 1498 C CA . MET A 1 188 ? -1.160 -15.833 2.035 1.00 94.56 188 MET A CA 1
ATOM 1499 C C . MET A 1 188 ? 0.232 -15.408 1.571 1.00 94.56 188 MET A C 1
ATOM 1501 O O . MET A 1 188 ? 1.251 -16.004 1.922 1.00 94.56 188 MET A O 1
ATOM 1505 N N . ASP A 1 189 ? 0.271 -14.365 0.745 1.00 95.38 189 ASP A N 1
ATOM 1506 C CA . ASP A 1 189 ? 1.492 -13.775 0.209 1.00 95.38 189 ASP A CA 1
ATOM 1507 C C . ASP A 1 189 ? 1.359 -12.262 0.017 1.00 95.38 189 ASP A C 1
ATOM 1509 O O . ASP A 1 189 ? 0.284 -11.680 0.162 1.00 95.38 189 ASP A O 1
ATOM 1513 N N . ILE A 1 190 ? 2.472 -11.611 -0.312 1.00 96.12 190 ILE A N 1
ATOM 1514 C CA . ILE A 1 190 ? 2.522 -10.157 -0.454 1.00 96.12 190 ILE A CA 1
ATOM 1515 C C . ILE A 1 190 ? 1.546 -9.626 -1.515 1.00 96.12 190 ILE A C 1
ATOM 1517 O O . ILE A 1 190 ? 0.970 -8.559 -1.325 1.00 96.12 190 ILE A O 1
ATOM 1521 N N . ILE A 1 191 ? 1.302 -10.360 -2.605 1.00 96.31 191 ILE A N 1
ATOM 1522 C CA . ILE A 1 191 ? 0.395 -9.907 -3.669 1.00 96.31 191 ILE A CA 1
ATOM 1523 C C . ILE A 1 191 ? -1.048 -9.914 -3.175 1.00 96.31 191 ILE A C 1
ATOM 1525 O O . ILE A 1 191 ? -1.793 -8.972 -3.451 1.00 96.31 191 ILE A O 1
ATOM 1529 N N . MET A 1 192 ? -1.433 -10.923 -2.393 1.00 96.81 192 MET A N 1
ATOM 1530 C CA . MET A 1 192 ? -2.727 -10.947 -1.717 1.00 96.81 192 MET A CA 1
ATOM 1531 C C . MET A 1 192 ? -2.905 -9.730 -0.796 1.00 96.81 192 MET A C 1
ATOM 1533 O O . MET A 1 192 ? -3.953 -9.086 -0.853 1.00 96.81 192 MET A O 1
ATOM 1537 N N . PHE A 1 193 ? -1.886 -9.366 -0.006 1.00 97.50 193 PHE A N 1
ATOM 1538 C CA . PHE A 1 193 ? -1.935 -8.159 0.831 1.00 97.50 193 PHE A CA 1
ATOM 1539 C C . PHE A 1 193 ? -2.125 -6.894 -0.014 1.00 97.50 193 PHE A C 1
ATOM 1541 O O . PHE A 1 193 ? -3.042 -6.123 0.259 1.00 97.50 193 PHE A O 1
ATOM 1548 N N . LEU A 1 194 ? -1.328 -6.703 -1.072 1.00 97.94 194 LEU A N 1
ATOM 1549 C CA . LEU A 1 194 ? -1.429 -5.531 -1.951 1.00 97.94 194 LEU A CA 1
ATOM 1550 C C . LEU A 1 194 ? -2.815 -5.397 -2.609 1.00 97.94 194 LEU A C 1
ATOM 1552 O O . LEU A 1 194 ? -3.351 -4.293 -2.683 1.00 97.94 194 LEU A O 1
ATOM 1556 N N . ARG A 1 195 ? -3.431 -6.511 -3.026 1.00 97.94 195 ARG A N 1
ATOM 1557 C CA . ARG A 1 195 ? -4.796 -6.519 -3.584 1.00 97.94 195 ARG A CA 1
ATOM 1558 C C . ARG A 1 195 ? -5.848 -6.102 -2.557 1.00 97.94 195 ARG A C 1
ATOM 1560 O O . ARG A 1 195 ? -6.764 -5.356 -2.891 1.00 97.94 195 ARG A O 1
ATOM 1567 N N . VAL A 1 196 ? -5.719 -6.565 -1.311 1.00 98.19 196 VAL A N 1
ATOM 1568 C CA . VAL A 1 196 ? -6.608 -6.147 -0.215 1.00 98.19 196 VAL A CA 1
ATOM 1569 C C . VAL A 1 196 ? -6.443 -4.654 0.072 1.00 98.19 196 VAL A C 1
ATOM 1571 O O . VAL A 1 196 ? -7.446 -3.961 0.214 1.00 98.19 196 VAL A O 1
ATOM 1574 N N . ILE A 1 197 ? -5.209 -4.142 0.112 1.00 98.00 197 ILE A N 1
ATOM 1575 C CA . ILE A 1 197 ? -4.939 -2.715 0.349 1.00 98.00 197 ILE A CA 1
ATOM 1576 C C . ILE A 1 197 ? -5.668 -1.849 -0.684 1.00 98.00 197 ILE A C 1
ATOM 1578 O O . ILE A 1 197 ? -6.387 -0.921 -0.307 1.00 98.00 197 ILE A O 1
ATOM 1582 N N . ASP A 1 198 ? -5.547 -2.184 -1.971 1.00 97.50 198 ASP A N 1
ATOM 1583 C CA . ASP A 1 198 ? -6.197 -1.419 -3.039 1.00 97.50 198 ASP A CA 1
ATOM 1584 C C . ASP A 1 198 ? -7.726 -1.457 -2.938 1.00 97.50 198 ASP A C 1
ATOM 1586 O O . ASP A 1 198 ? -8.386 -0.420 -3.026 1.00 97.50 198 ASP A O 1
ATOM 1590 N N . ALA A 1 199 ? -8.290 -2.635 -2.658 1.00 97.44 199 ALA A N 1
ATOM 1591 C CA . ALA A 1 199 ? -9.732 -2.805 -2.513 1.00 97.44 199 ALA A CA 1
ATOM 1592 C C . ALA A 1 199 ? -10.318 -2.045 -1.309 1.00 97.44 199 ALA A C 1
ATOM 1594 O O . ALA A 1 199 ? -11.461 -1.586 -1.365 1.00 97.44 199 ALA A O 1
ATOM 1595 N N . LEU A 1 200 ? -9.554 -1.900 -0.221 1.00 97.81 200 LEU A N 1
ATOM 1596 C CA . LEU A 1 200 ? -10.006 -1.232 1.002 1.00 97.81 200 LEU A CA 1
ATOM 1597 C C . LEU A 1 200 ? -9.786 0.286 0.995 1.00 97.81 200 LEU A C 1
ATOM 1599 O O . LEU A 1 200 ? -10.470 0.995 1.738 1.00 97.81 200 LEU A O 1
ATOM 1603 N N . ALA A 1 201 ? -8.887 0.810 0.157 1.00 95.56 201 ALA A N 1
ATOM 1604 C CA . ALA A 1 201 ? -8.559 2.238 0.114 1.00 95.56 201 ALA A CA 1
ATOM 1605 C C . ALA A 1 201 ? -9.789 3.174 -0.005 1.00 95.56 201 ALA A C 1
ATOM 1607 O O . ALA A 1 201 ? -9.856 4.157 0.746 1.00 95.56 201 ALA A O 1
ATOM 1608 N N . PRO A 1 202 ? -10.805 2.892 -0.853 1.00 96.38 202 PRO A N 1
ATOM 1609 C CA . PRO A 1 202 ? -12.009 3.723 -0.936 1.00 96.38 202 PRO A CA 1
ATOM 1610 C C . PRO A 1 202 ? -12.841 3.731 0.355 1.00 96.38 202 PRO A C 1
ATOM 1612 O O . PRO A 1 202 ? -13.481 4.735 0.669 1.00 96.38 202 PRO A O 1
ATOM 1615 N N . TYR A 1 203 ? -12.817 2.644 1.128 1.00 97.75 203 TYR A N 1
ATOM 1616 C CA . TYR A 1 203 ? -13.609 2.508 2.352 1.00 97.75 203 TYR A CA 1
ATOM 1617 C C . TYR A 1 203 ? -13.015 3.310 3.506 1.00 97.75 203 TYR A C 1
ATOM 1619 O O . TYR A 1 203 ? -13.763 3.904 4.278 1.00 97.75 203 TYR A O 1
ATOM 1627 N N . PHE A 1 204 ? -11.689 3.429 3.590 1.00 97.56 204 PHE A N 1
ATOM 1628 C CA . PHE A 1 204 ? -11.074 4.354 4.545 1.00 97.56 204 PHE A CA 1
ATOM 1629 C C . PHE A 1 204 ? -11.454 5.809 4.253 1.00 97.56 204 PHE A C 1
ATOM 1631 O O . PHE A 1 204 ? -11.744 6.572 5.171 1.00 97.56 204 PHE A O 1
ATOM 1638 N N . LYS A 1 205 ? -11.538 6.189 2.973 1.00 96.00 205 LYS A N 1
ATOM 1639 C CA . LYS A 1 205 ? -12.027 7.516 2.570 1.00 96.00 205 LYS A CA 1
ATOM 1640 C C . LYS A 1 205 ? -13.505 7.727 2.912 1.00 96.00 205 LYS A C 1
ATOM 1642 O O . LYS A 1 205 ? -13.892 8.829 3.295 1.00 96.00 205 LYS A O 1
ATOM 1647 N N . ALA A 1 206 ? -14.319 6.680 2.805 1.00 97.25 206 ALA A N 1
ATOM 1648 C CA . ALA A 1 206 ? -15.748 6.736 3.092 1.00 97.25 206 ALA A CA 1
ATOM 1649 C C . ALA A 1 206 ? -16.080 6.991 4.575 1.00 97.25 206 ALA A C 1
ATOM 1651 O O . ALA A 1 206 ? -17.198 7.415 4.859 1.00 97.25 206 ALA A O 1
ATOM 1652 N N . VAL A 1 207 ? -15.124 6.839 5.504 1.00 97.88 207 VAL A N 1
ATOM 1653 C CA . VAL A 1 207 ? -15.311 7.222 6.920 1.00 97.88 207 VAL A CA 1
ATOM 1654 C C . VAL A 1 207 ? -15.778 8.677 7.044 1.00 97.88 207 VAL A C 1
ATOM 1656 O O . VAL A 1 207 ? -16.687 8.962 7.816 1.00 97.88 207 VAL A O 1
ATOM 1659 N N . ALA A 1 208 ? -15.260 9.577 6.199 1.00 96.56 208 ALA A N 1
ATOM 1660 C CA . ALA A 1 208 ? -15.642 10.990 6.194 1.00 96.56 208 ALA A CA 1
ATOM 1661 C C . ALA A 1 208 ? -17.120 11.247 5.819 1.00 96.56 208 ALA A C 1
ATOM 1663 O O . ALA A 1 208 ? -17.617 12.362 5.967 1.00 96.56 208 ALA A O 1
ATOM 1664 N N . THR A 1 209 ? -17.830 10.236 5.307 1.00 97.12 209 THR A N 1
ATOM 1665 C CA . THR A 1 209 ? -19.253 10.331 4.946 1.00 97.12 209 THR A CA 1
ATOM 1666 C C . THR A 1 209 ? -20.190 9.934 6.089 1.00 97.12 209 THR A C 1
ATOM 1668 O O . THR A 1 209 ? -21.391 10.195 6.009 1.00 97.12 209 THR A O 1
ATOM 1671 N N . ILE A 1 210 ? -19.664 9.339 7.166 1.00 97.94 210 ILE A N 1
ATOM 1672 C CA . ILE A 1 210 ? -20.451 8.990 8.350 1.00 97.94 210 ILE A CA 1
ATOM 1673 C C . ILE A 1 210 ? -20.835 10.289 9.075 1.00 97.94 210 ILE A C 1
ATOM 1675 O O . ILE A 1 210 ? -19.994 11.155 9.325 1.00 97.94 210 ILE A O 1
ATOM 1679 N N . SER A 1 211 ? -22.122 10.444 9.397 1.00 97.69 211 SER A N 1
ATOM 1680 C CA . SER A 1 211 ? -22.644 11.657 10.038 1.00 97.69 211 SER A CA 1
ATOM 1681 C C . SER A 1 211 ? -22.063 11.840 11.439 1.00 97.69 211 SER A C 1
ATOM 1683 O O . SER A 1 211 ? -22.249 10.991 12.304 1.00 97.69 211 SER A O 1
ATOM 1685 N N . THR A 1 212 ? -21.434 12.986 11.696 1.00 97.75 212 THR A N 1
ATOM 1686 C CA . THR A 1 212 ? -20.915 13.369 13.023 1.00 97.75 212 THR A CA 1
ATOM 1687 C C . THR A 1 212 ? -21.965 14.047 13.906 1.00 97.75 212 THR A C 1
ATOM 1689 O O . THR A 1 212 ? -21.712 14.322 15.070 1.00 97.75 212 THR A O 1
ATOM 1692 N N . LYS A 1 213 ? -23.178 14.297 13.387 1.00 97.12 213 LYS A N 1
ATOM 1693 C CA . LYS A 1 213 ? -24.275 14.941 14.141 1.00 97.12 213 LYS A CA 1
ATOM 1694 C C . LYS A 1 213 ? -25.014 13.995 15.097 1.00 97.12 213 LYS A C 1
ATOM 1696 O O . LYS A 1 213 ? -25.945 14.420 15.777 1.00 97.12 213 LYS A O 1
ATOM 1701 N N . GLN A 1 214 ? -24.664 12.714 15.094 1.00 96.88 214 GLN A N 1
ATOM 1702 C CA . GLN A 1 214 ? -25.257 11.692 15.956 1.00 96.88 214 GLN A CA 1
ATOM 1703 C C . GLN A 1 214 ? -24.462 11.521 17.254 1.00 96.88 214 GLN A C 1
ATOM 1705 O O . GLN A 1 214 ? -23.379 12.073 17.398 1.00 96.88 214 GLN A O 1
ATOM 1710 N N . SER A 1 215 ? -24.998 10.749 18.204 1.00 98.00 215 SER A N 1
ATOM 1711 C CA . SER A 1 215 ? -24.261 10.431 19.432 1.00 98.00 215 SER A CA 1
ATOM 1712 C C . SER A 1 215 ? -22.979 9.645 19.129 1.00 98.00 215 SER A C 1
ATOM 1714 O O . SER A 1 215 ? -22.933 8.886 18.158 1.00 98.00 215 SER A O 1
ATOM 1716 N N . LEU A 1 216 ? -21.971 9.758 19.997 1.00 97.50 216 LEU A N 1
ATOM 1717 C CA . LEU A 1 216 ? -20.703 9.045 19.831 1.00 97.50 216 LEU A CA 1
ATOM 1718 C C . LEU A 1 216 ? -20.894 7.516 19.788 1.00 97.50 216 LEU A C 1
ATOM 1720 O O . LEU A 1 216 ? -20.236 6.845 18.999 1.00 97.50 216 LEU A O 1
ATOM 1724 N N . VAL A 1 217 ? -21.836 6.972 20.572 1.00 97.19 217 VAL A N 1
ATOM 1725 C CA . VAL A 1 217 ? -22.206 5.542 20.530 1.00 97.19 217 VAL A CA 1
ATOM 1726 C C . VAL A 1 217 ? -22.723 5.172 19.139 1.00 97.19 217 VAL A C 1
ATOM 1728 O O . VAL A 1 217 ? -22.221 4.243 18.518 1.00 97.19 217 VAL A O 1
ATOM 1731 N N . SER A 1 218 ? -23.681 5.942 18.611 1.00 98.19 218 SER A N 1
ATOM 1732 C CA . SER A 1 218 ? -24.259 5.694 17.284 1.00 98.19 218 SER A CA 1
ATOM 1733 C C . SER A 1 218 ? -23.226 5.849 16.165 1.00 98.19 218 SER A C 1
ATOM 1735 O O . SER A 1 218 ? -23.273 5.127 15.174 1.00 98.19 218 SER A O 1
ATOM 1737 N N . TYR A 1 219 ? -22.292 6.795 16.295 1.00 98.31 219 TYR A N 1
ATOM 1738 C CA . TYR A 1 219 ? -21.156 6.951 15.382 1.00 98.31 219 TYR A CA 1
ATOM 1739 C C . TYR A 1 219 ? -20.233 5.738 15.408 1.00 98.31 219 TYR A C 1
ATOM 1741 O O . TYR A 1 219 ? -19.894 5.203 14.355 1.00 98.31 219 TYR A O 1
ATOM 1749 N N . PHE A 1 220 ? -19.879 5.269 16.600 1.00 97.94 220 PHE A N 1
ATOM 1750 C CA . PHE A 1 220 ? -19.060 4.079 16.764 1.00 97.94 220 PHE A CA 1
ATOM 1751 C C . PHE A 1 220 ? -19.735 2.822 16.195 1.00 97.94 220 PHE A C 1
ATOM 1753 O O . PHE A 1 220 ? -19.073 2.041 15.513 1.00 97.94 220 PHE A O 1
ATOM 1760 N N . ASP A 1 221 ? -21.042 2.645 16.397 1.00 97.62 221 ASP A N 1
ATOM 1761 C CA . ASP A 1 221 ? -21.777 1.522 15.805 1.00 97.62 221 ASP A CA 1
ATOM 1762 C C . ASP A 1 221 ? -21.801 1.606 14.270 1.00 97.62 221 ASP A C 1
ATOM 1764 O O . ASP A 1 221 ? -21.526 0.613 13.601 1.00 97.62 221 ASP A O 1
ATOM 1768 N N . ALA A 1 222 ? -22.014 2.795 13.692 1.00 98.31 222 ALA A N 1
ATOM 1769 C CA . ALA A 1 222 ? -21.928 2.988 12.241 1.00 98.31 222 ALA A CA 1
ATOM 1770 C C . ALA A 1 222 ? -20.523 2.673 11.691 1.00 98.31 222 ALA A C 1
ATOM 1772 O O . ALA A 1 222 ? -20.383 2.034 10.647 1.00 98.31 222 ALA A O 1
ATOM 1773 N N . LEU A 1 223 ? -19.476 3.079 12.412 1.00 98.00 223 LEU A N 1
ATOM 1774 C CA . LEU A 1 223 ? -18.087 2.775 12.072 1.00 98.00 223 LEU A CA 1
ATOM 1775 C C . LEU A 1 223 ? -17.789 1.270 12.170 1.00 98.00 223 LEU A C 1
ATOM 1777 O O . LEU A 1 223 ? -17.059 0.729 11.338 1.00 98.00 223 LEU A O 1
ATOM 1781 N N . ARG A 1 224 ? -18.366 0.582 13.160 1.00 97.31 224 ARG A N 1
ATOM 1782 C CA . ARG A 1 224 ? -18.255 -0.872 13.321 1.00 97.31 224 ARG A CA 1
ATOM 1783 C C . ARG A 1 224 ? -18.916 -1.612 12.159 1.00 97.31 224 ARG A C 1
ATOM 1785 O O . ARG A 1 224 ? -18.275 -2.492 11.591 1.00 97.31 224 ARG A O 1
ATOM 1792 N N . GLU A 1 225 ? -20.136 -1.242 11.777 1.00 98.19 225 GLU A N 1
ATOM 1793 C CA . GLU A 1 225 ? -20.815 -1.825 10.608 1.00 98.19 225 GLU A CA 1
ATOM 1794 C C . GLU A 1 225 ? -20.008 -1.601 9.323 1.00 98.19 225 GLU A C 1
ATOM 1796 O O . GLU A 1 225 ? -19.808 -2.523 8.529 1.00 98.19 225 GLU A O 1
ATOM 1801 N N . HIS A 1 226 ? -19.443 -0.402 9.158 1.00 98.44 226 HIS A N 1
ATOM 1802 C CA . HIS A 1 226 ? -18.531 -0.098 8.055 1.00 98.44 226 HIS A CA 1
ATOM 1803 C C . HIS A 1 226 ? -17.282 -0.993 8.064 1.00 98.44 226 HIS A C 1
ATOM 1805 O O . HIS A 1 226 ? -16.882 -1.526 7.028 1.00 98.44 226 HIS A O 1
ATOM 1811 N N . GLY A 1 227 ? -16.695 -1.234 9.238 1.00 98.12 227 GLY A N 1
ATOM 1812 C CA . GLY A 1 227 ? -15.569 -2.154 9.394 1.00 98.12 227 GLY A CA 1
ATOM 1813 C C . GLY A 1 227 ? -15.904 -3.607 9.076 1.00 98.12 227 GLY A C 1
ATOM 1814 O O . GLY A 1 227 ? -15.097 -4.284 8.443 1.00 98.12 227 GLY A O 1
ATOM 1815 N N . ILE A 1 228 ? -17.105 -4.073 9.420 1.00 97.69 228 ILE A N 1
ATOM 1816 C CA . ILE A 1 228 ? -17.576 -5.419 9.058 1.00 97.69 228 ILE A CA 1
ATOM 1817 C C . ILE A 1 228 ? -17.657 -5.570 7.532 1.00 97.69 228 ILE A C 1
ATOM 1819 O O . ILE A 1 228 ? -17.244 -6.599 6.992 1.00 97.69 228 ILE A O 1
ATOM 1823 N N . VAL A 1 229 ? -18.115 -4.540 6.811 1.00 98.50 229 VAL A N 1
ATOM 1824 C CA . VAL A 1 229 ? -18.099 -4.537 5.336 1.00 98.50 229 VAL A CA 1
ATOM 1825 C C . VAL A 1 229 ? -16.670 -4.672 4.802 1.00 98.50 229 VAL A C 1
ATOM 1827 O O . VAL A 1 229 ? -16.420 -5.498 3.923 1.00 98.50 229 VAL A O 1
ATOM 1830 N N . MET A 1 230 ? -15.719 -3.919 5.359 1.00 98.50 230 MET A N 1
ATOM 1831 C CA . MET A 1 230 ? -14.305 -3.998 4.969 1.00 98.50 230 MET A CA 1
ATOM 1832 C C . MET A 1 230 ? -13.697 -5.380 5.244 1.00 98.50 230 MET A C 1
ATOM 1834 O O . MET A 1 230 ? -12.993 -5.925 4.393 1.00 98.50 230 MET A O 1
ATOM 1838 N N . GLU A 1 231 ? -13.994 -5.979 6.399 1.00 98.06 231 GLU A N 1
ATOM 1839 C CA . GLU A 1 231 ? -13.566 -7.344 6.716 1.00 98.06 231 GLU A CA 1
ATOM 1840 C C . GLU A 1 231 ? -14.116 -8.357 5.706 1.00 98.06 231 GLU A C 1
ATOM 1842 O O . GLU A 1 231 ? -13.370 -9.212 5.231 1.00 98.06 231 GLU A O 1
ATOM 1847 N N . ASN A 1 232 ? -15.390 -8.242 5.324 1.00 98.25 232 ASN A N 1
ATOM 1848 C CA . ASN A 1 232 ? -16.000 -9.137 4.341 1.00 98.25 232 ASN A CA 1
ATOM 1849 C C . ASN A 1 232 ? -15.338 -9.018 2.961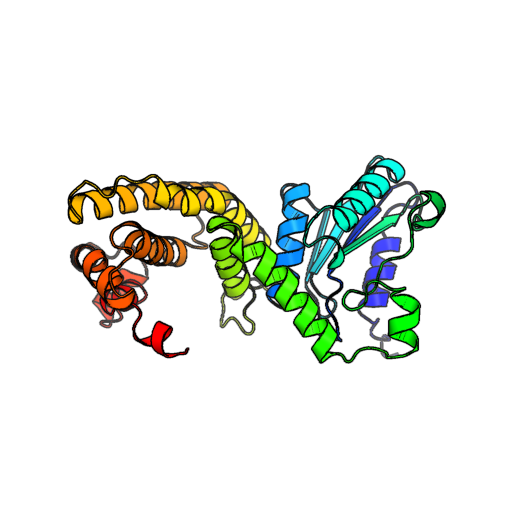 1.00 98.25 232 ASN A C 1
ATOM 1851 O O . ASN A 1 232 ? -15.088 -10.038 2.323 1.00 98.25 232 ASN A O 1
ATOM 1855 N N . ILE A 1 233 ? -15.004 -7.803 2.517 1.00 98.31 233 ILE A N 1
ATOM 1856 C CA . ILE A 1 233 ? -14.279 -7.579 1.253 1.00 98.31 233 ILE A CA 1
ATOM 1857 C C . ILE A 1 233 ? -12.895 -8.222 1.307 1.00 98.31 233 ILE A C 1
ATOM 1859 O O . ILE A 1 233 ? -12.508 -8.935 0.380 1.00 98.31 233 ILE A O 1
ATOM 1863 N N . MET A 1 234 ? -12.167 -8.018 2.409 1.00 98.19 234 MET A N 1
ATOM 1864 C CA . MET A 1 234 ? -10.886 -8.681 2.635 1.00 98.19 234 MET A CA 1
ATOM 1865 C C . MET A 1 234 ? -11.054 -10.201 2.530 1.00 98.19 234 MET A C 1
ATOM 1867 O O . MET A 1 234 ? -10.379 -10.815 1.711 1.00 98.19 234 MET A O 1
ATOM 1871 N N . PHE A 1 235 ? -11.983 -10.796 3.285 1.00 98.00 235 PHE A N 1
ATOM 1872 C CA . PHE A 1 235 ? -12.203 -12.244 3.279 1.00 98.00 235 PHE A CA 1
ATOM 1873 C C . PHE A 1 235 ? -12.636 -12.795 1.917 1.00 98.00 235 PHE A C 1
ATOM 1875 O O . PHE A 1 235 ? -12.263 -13.915 1.573 1.00 98.00 235 PHE A O 1
ATOM 1882 N N . GLN A 1 236 ? -13.381 -12.031 1.119 1.00 98.00 236 GLN A N 1
ATOM 1883 C CA . GLN A 1 236 ? -13.732 -12.424 -0.248 1.00 98.00 236 GLN A CA 1
ATOM 1884 C C . GLN A 1 236 ? -12.497 -12.493 -1.153 1.00 98.00 236 GLN A C 1
ATOM 1886 O O . GLN A 1 236 ? -12.336 -13.459 -1.899 1.00 98.00 236 GLN A O 1
ATOM 1891 N N . ILE A 1 237 ? -11.605 -11.502 -1.068 1.00 96.75 237 ILE A N 1
ATOM 1892 C CA . ILE A 1 237 ? -10.365 -11.458 -1.861 1.00 96.75 237 ILE A CA 1
ATOM 1893 C C . ILE A 1 237 ? -9.398 -12.566 -1.433 1.00 96.75 237 ILE A C 1
ATOM 1895 O O . ILE A 1 237 ? -8.723 -13.161 -2.274 1.00 96.75 237 ILE A O 1
ATOM 1899 N N . THR A 1 238 ? -9.331 -12.839 -0.132 1.00 96.81 238 THR A N 1
ATOM 1900 C CA . THR A 1 238 ? -8.363 -13.757 0.478 1.00 96.81 238 THR A CA 1
ATOM 1901 C C . THR A 1 238 ? -8.896 -15.177 0.659 1.00 96.81 238 THR A C 1
ATOM 1903 O O . THR A 1 238 ? -8.202 -16.014 1.227 1.00 96.81 238 THR A O 1
ATOM 1906 N N . GLN A 1 239 ? -10.127 -15.458 0.220 1.00 96.06 239 GLN A N 1
ATOM 1907 C CA . GLN A 1 239 ? -10.799 -16.749 0.417 1.00 96.06 239 GLN A CA 1
ATOM 19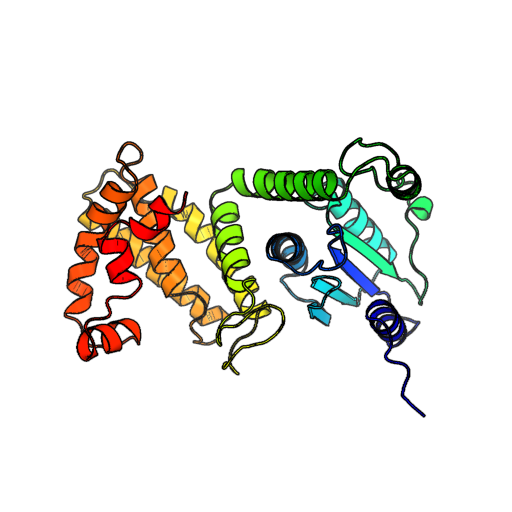08 C C . GLN A 1 239 ? -10.851 -17.185 1.896 1.00 96.06 239 GLN A C 1
ATOM 1910 O O . GLN A 1 239 ? -10.683 -18.355 2.228 1.00 96.06 239 GLN A O 1
ATOM 1915 N N . GLY A 1 240 ? -11.102 -16.228 2.793 1.00 95.19 240 GLY A N 1
ATOM 1916 C CA . GLY A 1 240 ? -11.260 -16.464 4.231 1.00 95.19 240 GLY A CA 1
ATOM 1917 C C . GLY A 1 240 ? -9.994 -16.258 5.069 1.00 95.19 240 GLY A C 1
ATOM 1918 O O . GLY A 1 240 ? -10.076 -16.311 6.296 1.00 95.19 240 GLY A O 1
ATOM 1919 N N . VAL A 1 241 ? -8.845 -15.956 4.456 1.00 94.62 241 VAL A N 1
ATOM 1920 C CA . VAL A 1 241 ? -7.601 -15.686 5.196 1.00 94.62 241 VAL A CA 1
ATOM 1921 C C . VAL A 1 241 ? -7.599 -14.264 5.766 1.00 94.62 241 VAL A C 1
ATOM 1923 O O . VAL A 1 241 ? -7.931 -13.288 5.091 1.00 94.62 241 VAL A O 1
ATOM 1926 N N . ASN A 1 242 ? -7.212 -14.116 7.031 1.00 93.00 242 ASN A N 1
ATOM 1927 C CA . ASN A 1 242 ? -7.112 -12.812 7.681 1.00 93.00 242 ASN A CA 1
ATOM 1928 C C . ASN A 1 242 ? -5.760 -12.145 7.379 1.00 93.00 242 ASN A C 1
ATOM 1930 O O . ASN A 1 242 ? -4.753 -12.526 7.970 1.00 93.00 242 ASN A O 1
ATOM 1934 N N . THR A 1 243 ? -5.756 -11.113 6.532 1.00 92.88 243 THR A N 1
ATOM 1935 C CA . THR A 1 243 ? -4.546 -10.329 6.225 1.00 92.88 243 THR A CA 1
ATOM 1936 C C . THR A 1 243 ? -4.456 -9.026 7.026 1.00 92.88 243 THR A C 1
ATOM 1938 O O . THR A 1 243 ? -3.369 -8.646 7.439 1.00 92.88 243 THR A O 1
ATOM 1941 N N . HIS A 1 244 ? -5.582 -8.352 7.294 1.00 94.44 244 HIS A N 1
ATOM 1942 C CA . HIS A 1 244 ? -5.592 -6.977 7.821 1.00 94.44 244 HIS A CA 1
ATOM 1943 C C . HIS A 1 244 ? -6.680 -6.679 8.862 1.00 94.44 244 HIS A C 1
ATOM 1945 O O . HIS A 1 244 ? -6.908 -5.512 9.173 1.00 94.44 244 HIS A O 1
ATOM 1951 N N . LYS A 1 245 ? -7.361 -7.668 9.454 1.00 93.19 245 LYS A N 1
ATOM 1952 C CA . LYS A 1 245 ? -8.472 -7.396 10.396 1.00 93.19 245 LYS A CA 1
ATOM 1953 C C . LYS A 1 245 ? -8.078 -6.463 11.551 1.00 93.19 245 LYS A C 1
ATOM 1955 O O . LYS A 1 245 ? -8.814 -5.541 11.891 1.00 93.19 245 LYS A O 1
ATOM 1960 N N . GLY A 1 246 ? -6.894 -6.674 12.131 1.00 92.94 246 GLY A N 1
ATOM 1961 C CA . GLY A 1 246 ? -6.361 -5.807 13.188 1.00 92.94 246 GLY A CA 1
ATOM 1962 C C . GLY A 1 246 ? -6.050 -4.388 12.702 1.00 92.94 246 GLY A C 1
ATOM 1963 O O . GLY A 1 246 ? -6.340 -3.427 13.412 1.00 92.94 246 GLY A O 1
ATOM 1964 N N . PHE A 1 247 ? -5.519 -4.260 11.483 1.00 95.00 247 PHE A N 1
ATOM 1965 C CA . PHE A 1 247 ? -5.221 -2.975 10.854 1.00 95.00 247 PHE A CA 1
ATOM 1966 C C . PHE A 1 247 ? -6.501 -2.193 10.526 1.00 95.00 247 PHE A C 1
ATOM 1968 O O . PHE A 1 247 ? -6.589 -1.010 10.846 1.00 95.00 247 PHE A O 1
ATOM 1975 N N . ILE A 1 248 ? -7.515 -2.855 9.950 1.00 97.19 248 ILE A N 1
ATOM 1976 C CA . ILE A 1 248 ? -8.837 -2.270 9.664 1.00 97.19 248 ILE A CA 1
ATOM 1977 C C . ILE A 1 248 ? -9.427 -1.689 10.949 1.00 97.19 248 ILE A C 1
ATOM 1979 O O . ILE A 1 248 ? -9.771 -0.511 10.984 1.00 97.19 248 ILE A O 1
ATOM 1983 N N . PHE A 1 249 ? -9.476 -2.487 12.019 1.00 95.94 249 PHE A N 1
ATOM 1984 C CA . PHE A 1 249 ? -9.956 -2.037 13.324 1.00 95.94 249 PHE A CA 1
ATOM 1985 C C . PHE A 1 249 ? -9.197 -0.800 13.823 1.00 95.94 249 PHE A C 1
ATOM 1987 O O . PHE A 1 249 ? -9.817 0.203 14.173 1.00 95.94 249 PHE A O 1
ATOM 1994 N N . LEU A 1 250 ? -7.862 -0.856 13.826 1.00 95.69 250 LEU A N 1
ATOM 1995 C CA . LEU A 1 250 ? -7.020 0.233 14.312 1.00 95.69 250 LEU A CA 1
ATOM 1996 C C . LEU A 1 250 ? -7.260 1.528 13.527 1.00 95.69 250 LEU A C 1
ATOM 1998 O O . LEU A 1 250 ? -7.514 2.575 14.122 1.00 95.69 250 LEU A O 1
ATOM 2002 N N . MET A 1 251 ? -7.210 1.456 12.197 1.00 96.25 251 MET A N 1
ATOM 2003 C CA . MET A 1 251 ? -7.341 2.639 11.353 1.00 96.25 251 MET A CA 1
ATOM 2004 C C . MET A 1 251 ? -8.753 3.207 11.344 1.00 96.25 251 MET A C 1
ATOM 2006 O O . MET A 1 251 ? -8.891 4.424 11.268 1.00 96.25 251 MET A O 1
ATOM 2010 N N . LEU A 1 252 ? -9.795 2.384 11.475 1.00 97.88 252 LEU A N 1
ATOM 2011 C CA . LEU A 1 252 ? -11.154 2.901 11.625 1.00 97.88 252 LEU A CA 1
ATOM 2012 C C . LEU A 1 252 ? -11.307 3.707 12.909 1.00 97.88 252 LEU A C 1
ATOM 2014 O O . LEU A 1 252 ? -11.872 4.792 12.849 1.00 97.88 252 LEU A O 1
ATOM 2018 N N . ILE A 1 253 ? -10.758 3.243 14.035 1.00 97.56 253 ILE A N 1
ATOM 2019 C CA . ILE A 1 253 ? -10.780 4.014 15.285 1.00 97.56 253 ILE A CA 1
ATOM 2020 C C . ILE A 1 253 ? -10.033 5.344 15.126 1.00 97.56 253 ILE A C 1
ATOM 2022 O O . ILE A 1 253 ? -10.566 6.383 15.503 1.00 97.56 253 ILE A O 1
ATOM 2026 N N . VAL A 1 254 ? -8.831 5.334 14.539 1.00 96.62 254 VAL A N 1
ATOM 2027 C CA . VAL A 1 254 ? -8.030 6.557 14.340 1.00 96.62 254 VAL A CA 1
ATOM 2028 C C . VAL A 1 254 ? -8.750 7.552 13.427 1.00 96.62 254 VAL A C 1
ATOM 2030 O O . VAL A 1 254 ? -8.941 8.707 13.799 1.00 96.62 254 VAL A O 1
ATOM 2033 N N . LEU A 1 255 ? -9.187 7.108 12.246 1.00 97.50 255 LEU A N 1
ATOM 2034 C CA . LEU A 1 255 ? -9.890 7.963 11.285 1.00 97.50 255 LEU A CA 1
ATOM 2035 C C . LEU A 1 255 ? -11.245 8.420 11.824 1.00 97.50 255 LEU A C 1
ATOM 2037 O O . LEU A 1 255 ? -11.646 9.559 11.608 1.00 97.50 255 LEU A O 1
ATOM 2041 N N . GLY A 1 256 ? -11.943 7.536 12.534 1.00 98.00 256 GLY A N 1
ATOM 2042 C CA . GLY A 1 256 ? -13.213 7.827 13.171 1.00 98.00 256 GLY A CA 1
ATOM 2043 C C . GLY A 1 256 ? -13.074 8.907 14.235 1.00 98.00 256 GLY A C 1
ATOM 2044 O O . GLY A 1 256 ? -13.862 9.847 14.224 1.00 98.00 256 GLY A O 1
ATOM 2045 N N . ALA A 1 257 ? -12.068 8.800 15.106 1.00 97.19 257 ALA A N 1
ATOM 2046 C CA . ALA A 1 257 ? -11.765 9.791 16.134 1.00 97.19 257 ALA A CA 1
ATOM 2047 C C . ALA A 1 257 ? -11.444 11.160 15.516 1.00 97.19 257 ALA A C 1
ATOM 2049 O O . ALA A 1 257 ? -12.082 12.148 15.870 1.00 97.19 257 ALA A O 1
ATOM 2050 N N . MET A 1 258 ? -10.545 11.191 14.524 1.00 96.38 258 MET A N 1
ATOM 2051 C CA . MET A 1 258 ? -10.187 12.416 13.794 1.00 96.38 258 MET A CA 1
ATOM 2052 C C . MET A 1 258 ? -11.376 13.058 13.068 1.00 96.38 258 MET A C 1
ATOM 2054 O O . MET A 1 258 ? -11.413 14.273 12.918 1.00 96.38 258 MET A O 1
ATOM 2058 N N . HIS A 1 259 ? -12.319 12.258 12.565 1.00 97.69 259 HIS A N 1
ATOM 2059 C CA . HIS A 1 259 ? -13.493 12.767 11.851 1.00 97.69 259 HIS A CA 1
ATOM 2060 C C . HIS A 1 259 ? -14.591 13.252 12.799 1.00 97.69 259 HIS A C 1
ATOM 2062 O O . HIS A 1 259 ? -15.202 14.286 12.545 1.00 97.69 259 HIS A O 1
ATOM 2068 N N . TYR A 1 260 ? -14.859 12.505 13.872 1.00 98.00 260 TYR A N 1
ATOM 2069 C CA . TYR A 1 260 ? -15.943 12.813 14.803 1.00 98.00 260 TYR A CA 1
ATOM 2070 C C . TYR A 1 260 ? -15.652 14.064 15.635 1.00 98.00 260 TYR A C 1
ATOM 2072 O O . TYR A 1 260 ? -16.546 14.894 15.796 1.00 98.00 260 TYR A O 1
ATOM 2080 N N . ASP A 1 261 ? -14.419 14.203 16.129 1.00 96.31 261 ASP A N 1
ATOM 2081 C CA . ASP A 1 261 ? -13.993 15.351 16.930 1.00 96.31 261 ASP A CA 1
ATOM 2082 C C . ASP A 1 261 ? -12.586 15.830 16.513 1.00 96.31 261 ASP A C 1
ATOM 2084 O O . ASP A 1 261 ? -11.593 15.502 17.164 1.00 96.31 261 ASP A O 1
ATOM 2088 N N . PRO A 1 262 ? -12.475 16.572 15.393 1.00 95.56 262 PRO A N 1
ATOM 2089 C CA . PRO A 1 262 ? -11.187 16.987 14.829 1.00 95.56 262 PRO A CA 1
ATOM 2090 C C . PRO A 1 262 ? -10.412 17.995 15.689 1.00 95.56 262 PRO A C 1
ATOM 2092 O O . PRO A 1 262 ? -9.212 18.164 15.477 1.00 95.56 262 PRO A O 1
ATOM 2095 N N . GLU A 1 263 ? -11.082 18.679 16.621 1.00 96.44 263 GLU A N 1
ATOM 2096 C CA . GLU A 1 263 ? -10.464 19.678 17.506 1.00 96.44 263 GLU A CA 1
ATOM 2097 C C . GLU A 1 263 ? -9.947 19.054 18.813 1.00 96.44 263 GLU A C 1
ATOM 2099 O O . GLU A 1 263 ? -9.141 19.666 19.518 1.00 96.44 263 GLU A O 1
ATOM 2104 N N . CYS A 1 264 ? -10.399 17.842 19.145 1.00 95.88 264 CYS A N 1
ATOM 2105 C CA . CYS A 1 264 ? -9.910 17.087 20.290 1.00 95.88 264 CYS A CA 1
ATOM 2106 C C . CYS A 1 264 ? -8.497 16.549 20.023 1.00 95.88 264 CYS A C 1
ATOM 2108 O O . CYS A 1 264 ? -8.123 16.213 18.895 1.00 95.88 264 CYS A O 1
ATOM 2110 N N . GLU A 1 265 ? -7.684 16.460 21.076 1.00 95.25 265 GLU A N 1
ATOM 2111 C CA . GLU A 1 265 ? -6.385 15.810 20.971 1.00 95.25 265 GLU A CA 1
ATOM 2112 C C . GLU A 1 265 ? -6.581 14.333 20.578 1.00 95.25 265 GLU A C 1
ATOM 2114 O O . GLU A 1 265 ? -7.495 13.652 21.042 1.00 95.25 265 GLU A O 1
ATOM 2119 N N . LEU A 1 266 ? -5.743 13.834 19.664 1.00 94.56 266 LEU A N 1
ATOM 2120 C CA . LEU A 1 266 ? -5.962 12.540 19.017 1.00 94.56 266 LEU A CA 1
ATOM 2121 C C . LEU A 1 266 ? -6.015 11.368 20.010 1.00 94.56 266 LEU A C 1
ATOM 2123 O O . LEU A 1 266 ? -6.840 10.469 19.847 1.00 94.56 266 LEU A O 1
ATOM 2127 N N . THR A 1 267 ? -5.145 11.360 21.020 1.00 95.69 267 THR A N 1
ATOM 2128 C CA . THR A 1 267 ? -5.121 10.341 22.080 1.00 95.69 267 THR A CA 1
ATOM 2129 C C . THR A 1 267 ? -6.450 10.333 22.835 1.00 95.69 267 THR A C 1
ATOM 2131 O O . THR A 1 267 ? -7.052 9.269 22.998 1.00 95.69 267 THR A O 1
ATOM 2134 N N . GLU A 1 268 ? -6.944 11.504 23.240 1.00 96.50 268 GLU A N 1
ATOM 2135 C CA . GLU A 1 268 ? -8.230 11.665 23.935 1.00 96.50 268 GLU A CA 1
ATOM 2136 C C . GLU A 1 268 ? -9.420 11.238 23.059 1.00 96.50 268 GLU A C 1
ATOM 2138 O O . GLU A 1 268 ? -10.269 10.453 23.498 1.00 96.50 268 GLU A O 1
ATOM 2143 N N . ALA A 1 269 ? -9.450 11.667 21.794 1.00 96.62 269 ALA A N 1
ATOM 2144 C CA . ALA A 1 269 ? -10.503 11.310 20.844 1.00 96.62 269 ALA A CA 1
ATOM 2145 C C . ALA A 1 269 ? -10.556 9.790 20.593 1.00 96.62 269 ALA A C 1
ATOM 2147 O O . ALA A 1 269 ? -11.634 9.181 20.578 1.00 96.62 269 ALA A O 1
ATOM 2148 N N . ILE A 1 270 ? -9.389 9.145 20.458 1.00 97.44 270 ILE A N 1
ATOM 2149 C CA . ILE A 1 270 ? -9.280 7.686 20.330 1.00 97.44 270 ILE A CA 1
ATOM 2150 C C . ILE A 1 270 ? -9.792 6.997 21.598 1.00 97.44 270 ILE A C 1
ATOM 2152 O O . ILE A 1 270 ? -10.560 6.042 21.483 1.00 97.44 270 ILE A O 1
ATOM 2156 N N . GLN A 1 271 ? -9.417 7.461 22.795 1.00 96.94 271 GLN A N 1
ATOM 2157 C CA . GLN A 1 271 ? -9.883 6.874 24.061 1.00 96.94 271 GLN A CA 1
ATOM 2158 C C . GLN A 1 271 ? -11.406 6.967 24.208 1.00 96.94 271 GLN A C 1
ATOM 2160 O O . GLN A 1 271 ? -12.056 5.980 24.578 1.00 96.94 271 GLN A O 1
ATOM 2165 N N . ALA A 1 272 ? -11.983 8.125 23.877 1.00 96.44 272 ALA A N 1
ATOM 2166 C CA . ALA A 1 272 ? -13.424 8.346 23.911 1.00 96.44 272 ALA A CA 1
ATOM 2167 C C . ALA A 1 272 ? -14.164 7.382 22.973 1.00 96.44 272 ALA A C 1
ATOM 2169 O O . ALA A 1 272 ? -15.192 6.816 23.347 1.00 96.44 272 ALA A O 1
ATOM 2170 N N . MET A 1 273 ? -13.630 7.138 21.776 1.00 94.94 273 MET A N 1
ATOM 2171 C CA . MET A 1 273 ? -14.200 6.170 20.839 1.00 94.94 273 MET A CA 1
ATOM 2172 C C . MET A 1 273 ? -13.975 4.717 21.285 1.00 94.94 273 MET A C 1
ATOM 2174 O O . MET A 1 273 ? -14.878 3.883 21.213 1.00 94.94 273 MET A O 1
ATOM 2178 N N . ALA A 1 274 ? -12.786 4.405 21.797 1.00 94.94 274 ALA A N 1
ATOM 2179 C CA . ALA A 1 274 ? -12.402 3.062 22.212 1.00 94.94 274 ALA A CA 1
ATOM 2180 C C . ALA A 1 274 ? -13.147 2.575 23.465 1.00 94.94 274 ALA A C 1
ATOM 2182 O O . ALA A 1 274 ? -13.160 1.371 23.724 1.00 94.94 274 ALA A O 1
ATOM 2183 N N . GLN A 1 275 ? -13.811 3.449 24.231 1.00 94.50 275 GLN A N 1
ATOM 2184 C CA . GLN A 1 275 ? -14.563 3.039 25.425 1.00 94.50 275 GLN A CA 1
ATOM 2185 C C . GLN A 1 275 ? -15.598 1.935 25.137 1.00 94.50 275 GLN A C 1
ATOM 2187 O O . GLN A 1 275 ? -15.795 1.047 25.967 1.00 94.50 275 GLN A O 1
ATOM 2192 N N . PHE A 1 276 ? -16.197 1.933 23.942 1.00 93.75 276 PHE A N 1
ATOM 2193 C CA . PHE A 1 276 ? -17.190 0.940 23.514 1.00 93.75 276 PHE A CA 1
ATOM 2194 C C . PHE A 1 276 ? -16.576 -0.401 23.087 1.00 93.75 276 PHE A C 1
ATOM 2196 O O . PHE A 1 276 ? -17.291 -1.395 22.953 1.00 93.75 276 PHE A O 1
ATOM 2203 N N . VAL A 1 277 ? -15.252 -0.458 22.909 1.00 92.56 277 VAL A N 1
ATOM 2204 C CA . VAL A 1 277 ? -14.498 -1.699 22.660 1.00 92.56 277 VAL A CA 1
ATOM 2205 C C . VAL A 1 277 ? -14.382 -2.531 23.938 1.00 92.56 277 VAL A C 1
ATOM 2207 O O . VAL A 1 277 ? -14.211 -3.744 23.853 1.00 92.56 277 VAL A O 1
ATOM 2210 N N . LYS A 1 278 ? -14.516 -1.928 25.132 1.00 90.44 278 LYS A N 1
ATOM 2211 C CA . LYS A 1 278 ? -14.410 -2.655 26.412 1.00 90.44 278 LYS A CA 1
ATOM 2212 C C . LYS A 1 278 ? -15.371 -3.845 26.484 1.00 90.44 278 LYS A C 1
ATOM 2214 O O . LYS A 1 278 ? -14.962 -4.921 26.899 1.00 90.44 278 LYS A O 1
ATOM 2219 N N . ALA A 1 279 ? -16.592 -3.671 25.979 1.00 89.44 279 ALA A N 1
ATOM 2220 C CA . ALA A 1 279 ? -17.608 -4.720 25.932 1.00 89.44 279 ALA A CA 1
ATOM 2221 C C . ALA A 1 279 ? -17.228 -5.923 25.042 1.00 89.44 279 ALA A C 1
ATOM 2223 O O . ALA A 1 279 ? -17.856 -6.974 25.132 1.00 89.44 279 ALA A O 1
ATOM 2224 N N . ASP A 1 280 ? -16.221 -5.801 24.167 1.00 88.25 280 ASP A N 1
ATOM 2225 C CA . ASP A 1 280 ? -15.755 -6.927 23.353 1.00 88.25 280 ASP A CA 1
ATOM 2226 C C . ASP A 1 280 ? -14.913 -7.928 24.154 1.00 88.25 280 ASP A C 1
ATOM 2228 O O . ASP A 1 280 ? -14.809 -9.080 23.738 1.00 88.25 280 ASP A O 1
ATOM 2232 N N . PHE A 1 281 ? -14.310 -7.519 25.277 1.00 89.19 281 PHE A N 1
ATOM 2233 C CA . PHE A 1 281 ? -13.485 -8.409 26.103 1.00 89.19 281 PHE A CA 1
ATOM 2234 C C . PHE A 1 281 ? -14.296 -9.464 26.858 1.00 89.19 281 PHE A C 1
ATOM 2236 O O . PHE A 1 281 ? -13.769 -10.540 27.139 1.00 89.19 281 PHE A O 1
ATOM 2243 N N . ASP A 1 282 ? -15.571 -9.178 27.122 1.00 87.12 282 ASP A N 1
ATOM 2244 C CA . ASP A 1 282 ? -16.493 -10.076 27.823 1.00 87.12 282 ASP A CA 1
ATOM 2245 C C . ASP A 1 282 ? -17.141 -11.116 26.889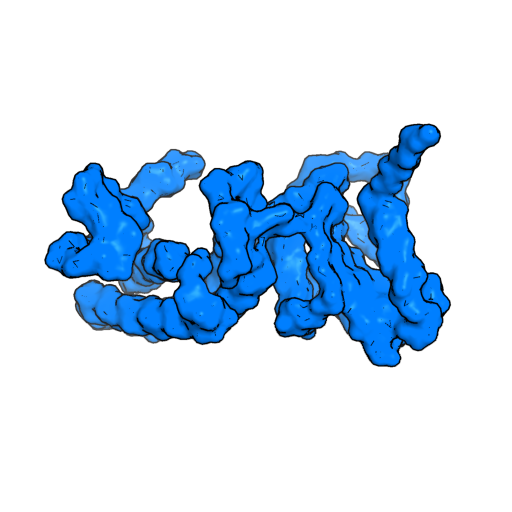 1.00 87.12 282 ASP A C 1
ATOM 2247 O O . ASP A 1 282 ? -17.914 -11.963 27.332 1.00 87.12 282 ASP A O 1
ATOM 2251 N N . LYS A 1 283 ? -16.850 -11.057 25.582 1.00 85.50 283 LYS A N 1
ATOM 2252 C CA . LYS A 1 283 ? -17.377 -11.993 24.581 1.00 85.50 283 LYS A CA 1
ATOM 2253 C C . LYS A 1 283 ? -16.553 -13.279 24.526 1.00 85.50 283 LYS A C 1
ATOM 2255 O O . LYS A 1 283 ? -15.371 -13.302 24.873 1.00 85.50 283 LYS A O 1
ATOM 2260 N N . ASP A 1 284 ? -17.163 -14.335 23.993 1.00 84.88 284 ASP A N 1
ATOM 2261 C CA . ASP A 1 284 ? -16.477 -15.602 23.732 1.00 84.88 284 ASP A CA 1
ATOM 2262 C C . ASP A 1 284 ? -15.229 -15.403 22.846 1.00 84.88 284 ASP A C 1
ATOM 2264 O O . ASP A 1 284 ? -15.247 -14.577 21.919 1.00 84.88 284 ASP A O 1
ATOM 2268 N N . PRO A 1 285 ? -14.136 -16.160 23.086 1.00 81.56 285 PRO A N 1
ATOM 2269 C CA . PRO A 1 285 ? -12.847 -15.971 22.426 1.00 81.56 285 PRO A CA 1
ATOM 2270 C C . PRO A 1 285 ? -12.856 -16.489 20.981 1.00 81.56 285 PRO A C 1
ATOM 2272 O O . PRO A 1 285 ? -12.208 -17.468 20.625 1.00 81.56 285 PRO A O 1
ATOM 2275 N N . THR A 1 286 ? -13.565 -15.777 20.114 1.00 85.19 286 THR A N 1
ATOM 2276 C CA . THR A 1 286 ? -13.691 -16.054 18.673 1.00 85.19 286 THR A CA 1
ATOM 2277 C C . THR A 1 286 ? -12.490 -15.565 17.855 1.00 85.19 286 THR A C 1
ATOM 2279 O O . THR A 1 286 ? -12.448 -15.725 16.638 1.00 85.19 286 THR A O 1
ATOM 2282 N N . SER A 1 287 ? -11.495 -14.951 18.504 1.00 84.75 287 SER A N 1
ATOM 2283 C CA . SER A 1 287 ? -10.266 -14.474 17.867 1.00 84.75 287 SER A CA 1
ATOM 2284 C C . SER A 1 287 ? -9.046 -14.752 18.738 1.00 84.75 287 SER A C 1
ATOM 2286 O O . SER A 1 287 ? -9.144 -14.763 19.966 1.00 84.75 287 SER A O 1
ATOM 2288 N N . ALA A 1 288 ? -7.873 -14.886 18.109 1.00 86.25 288 ALA A N 1
ATOM 2289 C CA . ALA A 1 288 ? -6.603 -15.065 18.816 1.00 86.25 288 ALA A CA 1
ATOM 2290 C C . ALA A 1 288 ? -6.351 -13.959 19.859 1.00 86.25 288 ALA A C 1
ATOM 2292 O O . ALA A 1 288 ? -5.840 -14.232 20.940 1.00 86.25 288 ALA A O 1
ATOM 2293 N N . GLY A 1 289 ? -6.758 -12.718 19.564 1.00 87.31 289 GLY A N 1
ATOM 2294 C CA . GLY A 1 289 ? -6.631 -11.600 20.498 1.00 87.31 289 GLY A CA 1
ATOM 2295 C C . GLY A 1 289 ? -7.455 -11.787 21.775 1.00 87.31 289 GLY A C 1
ATOM 2296 O O . GLY A 1 289 ? -6.928 -11.602 22.866 1.00 87.31 289 GLY A O 1
ATOM 2297 N N . LEU A 1 290 ? -8.723 -12.198 21.657 1.00 89.81 290 LEU A N 1
ATOM 2298 C CA . LEU A 1 290 ? -9.568 -12.463 22.831 1.00 89.81 290 LEU A CA 1
ATOM 2299 C C . LEU A 1 290 ? -9.103 -13.703 23.599 1.00 89.81 290 LEU A C 1
ATOM 2301 O O . LEU A 1 290 ? -9.082 -13.683 24.827 1.00 89.81 290 LEU A O 1
ATOM 2305 N N . TYR A 1 291 ? -8.651 -14.741 22.890 1.00 91.19 291 TYR A N 1
ATOM 2306 C CA . TYR A 1 291 ? -8.043 -15.917 23.510 1.00 91.19 291 TYR A CA 1
ATOM 2307 C C . TYR A 1 291 ? -6.853 -15.539 24.407 1.00 91.19 291 TYR A C 1
ATOM 2309 O O . TYR A 1 291 ? -6.799 -15.934 25.572 1.00 91.19 291 TYR A O 1
ATOM 2317 N N . TRP A 1 292 ? -5.907 -14.742 23.896 1.00 91.75 292 TRP A N 1
ATOM 2318 C CA . TRP A 1 292 ? -4.733 -14.323 24.670 1.00 91.75 292 TRP A CA 1
ATOM 2319 C C . TRP A 1 292 ? -5.064 -13.333 25.784 1.00 91.75 292 TRP A C 1
ATOM 2321 O O . TRP A 1 292 ? -4.415 -13.366 26.831 1.00 91.75 292 TRP A O 1
ATOM 2331 N N . TYR A 1 293 ? -6.091 -12.504 25.602 1.00 93.25 293 TYR A N 1
ATOM 2332 C CA . TYR A 1 293 ? -6.594 -11.663 26.678 1.00 93.25 293 TYR A CA 1
ATOM 2333 C C . TYR A 1 293 ? -7.131 -12.504 27.841 1.00 93.25 293 TYR A C 1
ATOM 2335 O O . TYR A 1 293 ? -6.670 -12.341 28.967 1.00 93.25 293 TYR A O 1
ATOM 2343 N N . GLN A 1 294 ? -8.025 -13.459 27.573 1.00 89.94 294 GLN A N 1
ATOM 2344 C CA . GLN A 1 294 ? -8.596 -14.321 28.615 1.00 89.94 294 GLN A CA 1
ATOM 2345 C C . GLN A 1 294 ? -7.536 -15.209 29.281 1.00 89.94 294 GLN A C 1
ATOM 2347 O O . GLN A 1 294 ? -7.573 -15.425 30.490 1.00 89.94 294 GLN A O 1
ATOM 2352 N N . LYS A 1 295 ? -6.568 -15.712 28.506 1.00 93.69 295 LYS A N 1
ATOM 2353 C CA . LYS A 1 295 ? -5.532 -16.624 29.007 1.00 93.69 295 LYS A CA 1
ATOM 2354 C C . LYS A 1 295 ? -4.404 -15.929 29.775 1.00 93.69 295 LYS A C 1
ATOM 2356 O O . LYS A 1 295 ? -3.847 -16.533 30.687 1.00 93.69 295 LYS A O 1
ATOM 2361 N N . ALA A 1 296 ? -4.010 -14.721 29.370 1.00 93.69 296 ALA A N 1
ATOM 2362 C CA . ALA A 1 296 ? -2.772 -14.085 29.833 1.00 93.69 296 ALA A CA 1
ATOM 2363 C C . ALA A 1 296 ? -2.887 -12.570 30.093 1.00 93.69 296 ALA A C 1
ATOM 2365 O O . ALA A 1 296 ? -1.875 -11.921 30.346 1.00 93.69 296 ALA A O 1
ATOM 2366 N N . GLY A 1 297 ? -4.083 -11.978 30.003 1.00 92.75 297 GLY A N 1
ATOM 2367 C CA . GLY A 1 297 ? -4.293 -10.535 30.184 1.00 92.75 297 GLY A CA 1
ATOM 2368 C C . GLY A 1 297 ? -3.730 -9.668 29.051 1.00 92.75 297 GLY A C 1
ATOM 2369 O O . GLY A 1 297 ? -3.658 -8.446 29.179 1.00 92.75 297 GLY A O 1
ATOM 2370 N N . ILE A 1 298 ? -3.324 -10.270 27.929 1.00 92.94 298 ILE A N 1
ATOM 2371 C CA . ILE A 1 298 ? -2.722 -9.551 26.801 1.00 92.94 298 ILE A CA 1
ATOM 2372 C C . ILE A 1 298 ? -3.835 -8.931 25.950 1.00 92.94 298 ILE A C 1
ATOM 2374 O O . ILE A 1 298 ? -4.463 -9.601 25.136 1.00 92.94 298 ILE A O 1
ATOM 2378 N N . ALA A 1 299 ? -4.069 -7.629 26.120 1.00 91.94 299 ALA A N 1
ATOM 2379 C CA . ALA A 1 299 ? -5.164 -6.908 25.459 1.00 91.94 299 ALA A CA 1
ATOM 2380 C C . ALA A 1 299 ? -4.935 -6.605 23.962 1.00 91.94 299 ALA A C 1
ATOM 2382 O O . ALA A 1 299 ? -5.879 -6.252 23.248 1.00 91.94 299 ALA A O 1
ATOM 2383 N N . GLY A 1 300 ? -3.697 -6.731 23.472 1.00 91.75 300 GLY A N 1
ATOM 2384 C CA . GLY A 1 300 ? -3.343 -6.513 22.066 1.00 91.75 300 GLY A CA 1
ATOM 2385 C C . GLY A 1 300 ? -3.777 -5.140 21.531 1.00 91.75 300 GLY A C 1
ATOM 2386 O O . GLY A 1 300 ? -3.770 -4.147 22.258 1.00 91.75 300 GLY A O 1
ATOM 2387 N N . VAL A 1 301 ? -4.189 -5.089 20.258 1.00 91.94 301 VAL A N 1
ATOM 2388 C CA . VAL A 1 301 ? -4.617 -3.846 19.581 1.00 91.94 301 VAL A CA 1
ATOM 2389 C C . VAL A 1 301 ? -5.806 -3.160 20.266 1.00 91.94 301 VAL A C 1
ATOM 2391 O O . VAL A 1 301 ? -5.879 -1.936 20.279 1.00 91.94 301 VAL A O 1
ATOM 2394 N N . ARG A 1 302 ? -6.703 -3.925 20.907 1.00 93.81 302 ARG A N 1
ATOM 2395 C CA . ARG A 1 302 ? -7.820 -3.364 21.687 1.00 93.81 302 ARG A CA 1
ATOM 2396 C C . ARG A 1 302 ? -7.315 -2.587 22.900 1.00 93.81 302 ARG A C 1
ATOM 2398 O O . ARG A 1 302 ? -7.800 -1.498 23.174 1.00 93.81 302 ARG A O 1
ATOM 2405 N N . GLY A 1 303 ? -6.308 -3.120 23.593 1.00 94.31 303 GLY A N 1
ATOM 2406 C CA . GLY A 1 303 ? -5.635 -2.411 24.682 1.00 94.31 303 GLY A CA 1
ATOM 2407 C C . GLY A 1 303 ? -4.916 -1.148 24.208 1.00 94.31 303 GLY A C 1
ATOM 2408 O O . GLY A 1 303 ? -4.984 -0.128 24.883 1.00 94.31 303 GLY A O 1
ATOM 2409 N N . GLN A 1 304 ? -4.286 -1.197 23.028 1.00 94.81 304 GLN A N 1
ATOM 2410 C CA . GLN A 1 304 ? -3.603 -0.037 22.445 1.00 94.81 304 GLN A CA 1
ATOM 2411 C C . GLN A 1 304 ? -4.575 1.110 22.138 1.00 94.81 304 GLN A C 1
ATOM 2413 O O . GLN A 1 304 ? -4.296 2.251 22.490 1.00 94.81 304 GLN A O 1
ATOM 2418 N N . VAL A 1 305 ? -5.737 0.843 21.534 1.00 96.00 305 VAL A N 1
ATOM 2419 C CA . VAL A 1 305 ? -6.720 1.920 21.306 1.00 96.00 305 VAL A CA 1
ATOM 2420 C C . VAL A 1 305 ? -7.353 2.410 22.611 1.00 96.00 305 VAL A C 1
ATOM 2422 O O . VAL A 1 305 ? -7.631 3.594 22.741 1.00 96.00 305 VAL A O 1
ATOM 2425 N N . LEU A 1 306 ? -7.516 1.549 23.621 1.00 95.81 306 LEU A N 1
ATOM 2426 C CA . LEU A 1 306 ? -8.012 1.969 24.937 1.00 95.81 306 LEU A CA 1
ATOM 2427 C C . LEU A 1 306 ? -7.055 2.901 25.683 1.00 95.81 306 LEU A C 1
ATOM 2429 O O . LEU A 1 306 ? -7.519 3.696 26.496 1.00 95.81 306 LEU A O 1
ATOM 2433 N N . SER A 1 307 ? -5.750 2.821 25.417 1.00 94.88 307 SER A N 1
ATOM 2434 C CA . SER A 1 307 ? -4.779 3.797 25.918 1.00 94.88 307 SER A CA 1
ATOM 2435 C C . SER A 1 307 ? -4.667 5.039 25.030 1.00 94.88 307 SER A C 1
ATOM 2437 O O . SER A 1 307 ? -3.892 5.935 25.346 1.00 94.88 307 SER A O 1
ATOM 2439 N N . GLY A 1 308 ? -5.426 5.131 23.934 1.00 95.12 308 GLY A N 1
ATOM 2440 C CA . GLY A 1 308 ? -5.322 6.237 22.981 1.00 95.12 308 GLY A CA 1
ATOM 2441 C C . GLY A 1 308 ? -4.125 6.135 22.037 1.00 95.12 308 GLY A C 1
ATOM 2442 O O . GLY A 1 308 ? -3.736 7.130 21.442 1.00 95.12 308 GLY A O 1
ATOM 2443 N N . LEU A 1 309 ? -3.506 4.954 21.910 1.00 94.88 309 LEU A N 1
ATOM 2444 C CA . LEU A 1 309 ? -2.240 4.760 21.188 1.00 94.88 309 LEU A CA 1
ATOM 2445 C C . LEU A 1 309 ? -1.083 5.606 21.745 1.00 94.88 309 LEU A C 1
ATOM 2447 O O . LEU A 1 309 ? -0.119 5.889 21.032 1.00 94.88 309 LEU A O 1
ATOM 2451 N N . GLU A 1 310 ? -1.142 5.970 23.028 1.00 90.62 310 GLU A N 1
ATOM 2452 C CA . GLU A 1 310 ? -0.188 6.868 23.687 1.00 90.62 310 GLU A CA 1
ATOM 2453 C C . GLU A 1 310 ? 1.277 6.450 23.461 1.00 90.62 310 GLU A C 1
ATOM 2455 O O . GLU A 1 310 ? 2.128 7.275 23.129 1.00 90.62 310 GLU A O 1
ATOM 2460 N N . ALA A 1 311 ? 1.572 5.151 23.579 1.00 86.25 311 ALA A N 1
ATOM 2461 C CA . ALA A 1 311 ? 2.917 4.618 23.378 1.00 86.25 311 ALA A CA 1
ATOM 2462 C C . ALA A 1 311 ? 3.432 4.804 21.940 1.00 86.25 311 ALA A C 1
ATOM 2464 O O . ALA A 1 311 ? 4.632 4.964 21.752 1.00 86.25 311 ALA A O 1
ATOM 2465 N N . LEU A 1 312 ? 2.547 4.798 20.937 1.00 83.38 312 LEU A N 1
ATOM 2466 C CA . LEU A 1 312 ? 2.912 4.984 19.531 1.00 83.38 312 LEU A CA 1
ATOM 2467 C C . LEU A 1 312 ? 3.041 6.465 19.174 1.00 83.38 312 LEU A C 1
ATOM 2469 O O . LEU A 1 312 ? 3.963 6.848 18.459 1.00 83.38 312 LEU A O 1
ATOM 2473 N N . ILE A 1 313 ? 2.149 7.309 19.695 1.00 82.44 313 ILE A N 1
ATOM 2474 C CA . ILE A 1 313 ? 2.163 8.752 19.423 1.00 82.44 313 ILE A CA 1
ATOM 2475 C C . ILE A 1 313 ? 3.402 9.417 20.046 1.00 82.44 313 ILE A C 1
ATOM 2477 O O . ILE A 1 313 ? 3.950 10.351 19.460 1.00 82.44 313 ILE A O 1
ATOM 2481 N N . LYS A 1 314 ? 3.894 8.902 21.181 1.00 77.75 314 LYS A N 1
ATOM 2482 C CA . LYS A 1 314 ? 5.118 9.378 21.852 1.00 77.75 314 LYS A CA 1
ATOM 2483 C C . LYS A 1 314 ? 6.432 8.979 21.172 1.00 77.75 314 LYS A C 1
ATOM 2485 O O . LYS A 1 314 ? 7.473 9.475 21.582 1.00 77.75 314 LYS A O 1
ATOM 2490 N N . LEU A 1 315 ? 6.409 8.112 20.156 1.00 70.81 315 LEU A N 1
ATOM 2491 C CA . LEU A 1 315 ? 7.603 7.763 19.369 1.00 70.81 315 LEU A CA 1
ATOM 2492 C C . LEU A 1 315 ? 7.974 8.836 18.323 1.00 70.81 315 LEU A C 1
ATOM 2494 O O . LEU A 1 315 ? 8.884 8.604 17.528 1.00 70.81 315 LEU A O 1
ATOM 2498 N N . LYS A 1 316 ? 7.256 9.968 18.300 1.00 49.12 316 LYS A N 1
ATOM 2499 C CA . LYS A 1 316 ? 7.536 11.132 17.449 1.00 49.12 316 LYS A CA 1
ATOM 2500 C C . LYS A 1 316 ? 8.792 11.889 17.869 1.00 49.12 316 LYS A C 1
ATOM 2502 O O . LYS A 1 316 ? 8.982 12.092 19.087 1.00 49.12 316 LYS A O 1
#

Radius of gyration: 22.76 Å; chains: 1; bounding box: 60×46×62 Å

Sequence (316 aa):
MPTKLLSLKEKLFFKIQSYPENQALLIVSVNYPGAQKLNGLSLFVFYEYLKTFDFKMDEIMFNELGPVGIKLVDDAYQSKREAIAFESYHPLGRLLDIDVFDKGKMLDREAFNVPQRACLICGGDAKTCIVSKRHTFQEVKAAFEIMVIDYCKKDIGRQVSFAMVMEVSVHPSFGLVNPLNKGIHEDMDIIMFLRVIDALAPYFKAVATISTKQSLVSYFDALREHGIVMENIMFQITQGVNTHKGFIFLMLIVLGAMHYDPECELTEAIQAMAQFVKADFDKDPTSAGLYWYQKAGIAGVRGQVLSGLEALIKLK

pLDDT: mean 91.08, std 9.02, range [35.69, 98.5]